Protein AF-0000000087564331 (afdb_homodimer)

Radius of gyration: 24.36 Å; Cα contacts (8 Å, |Δi|>4): 332; chains: 2; bounding box: 48×105×69 Å

pLDDT: mean 78.76, std 21.68, range [24.2, 97.81]

Structure (mmCIF, N/CA/C/O backbone):
data_AF-0000000087564331-model_v1
#
loop_
_entity.id
_entity.type
_entity.pdbx_description
1 polymer 'Presequence translocated-associated motor subunit PAM16'
#
loop_
_atom_site.group_PDB
_atom_site.id
_atom_site.type_symbol
_atom_site.label_atom_id
_atom_site.label_alt_id
_atom_site.label_comp_id
_atom_site.label_asym_id
_atom_site.label_entity_id
_atom_site.label_seq_id
_atom_site.pdbx_PDB_ins_code
_atom_site.Cartn_x
_atom_site.Cartn_y
_atom_site.Cartn_z
_atom_site.occupancy
_atom_site.B_iso_or_equiv
_atom_site.auth_seq_id
_atom_site.auth_comp_id
_atom_site.auth_asym_id
_atom_site.auth_atom_id
_atom_site.pdbx_PDB_model_num
ATOM 1 N N . MET A 1 1 ? 35.625 16.094 30.953 1 24.62 1 MET A N 1
ATOM 2 C CA . MET A 1 1 ? 34.812 17.203 30.469 1 24.62 1 MET A CA 1
ATOM 3 C C . MET A 1 1 ? 33.438 16.75 30.062 1 24.62 1 MET A C 1
ATOM 5 O O . MET A 1 1 ? 33.281 15.867 29.203 1 24.62 1 MET A O 1
ATOM 9 N N . ALA A 1 2 ? 32.406 16.828 31.062 1 31.92 2 ALA A N 1
ATOM 10 C CA . ALA A 1 2 ? 31.094 16.25 31.219 1 31.92 2 ALA A CA 1
ATOM 11 C C . ALA A 1 2 ? 30.172 16.688 30.078 1 31.92 2 ALA A C 1
ATOM 13 O O . ALA A 1 2 ? 30 17.891 29.844 1 31.92 2 ALA A O 1
ATOM 14 N N . LEU A 1 3 ? 30.281 15.906 28.938 1 30.25 3 LEU A N 1
ATOM 15 C CA . LEU A 1 3 ? 29.391 16.203 27.828 1 30.25 3 LEU A CA 1
ATOM 16 C C . LEU A 1 3 ? 27.984 16.531 28.328 1 30.25 3 LEU A C 1
ATOM 18 O O . LEU A 1 3 ? 27.422 15.766 29.125 1 30.25 3 LEU A O 1
ATOM 22 N N . GLY A 1 4 ? 27.625 17.844 28.594 1 28.52 4 GLY A N 1
ATOM 23 C CA . GLY A 1 4 ? 26.469 18.453 29.234 1 28.52 4 GLY A CA 1
ATOM 24 C C . GLY A 1 4 ? 25.156 17.938 28.672 1 28.52 4 GLY A C 1
ATOM 25 O O . GLY A 1 4 ? 25.141 17.219 27.672 1 28.52 4 GLY A O 1
ATOM 26 N N . PRO A 1 5 ? 23.938 18.078 29.422 1 37.44 5 PRO A N 1
ATOM 27 C CA . PRO A 1 5 ? 22.531 17.656 29.281 1 3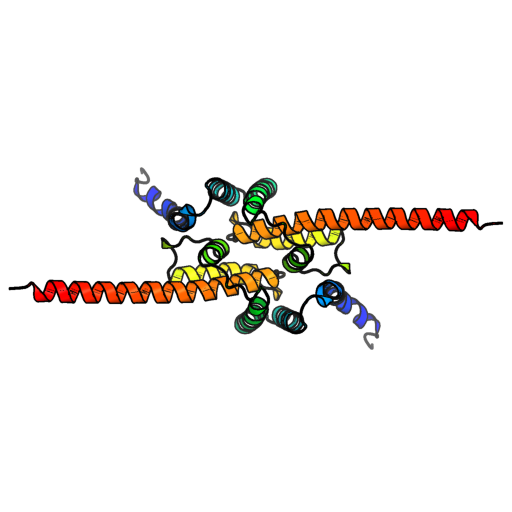7.44 5 PRO A CA 1
ATOM 28 C C . PRO A 1 5 ? 21.953 17.984 27.906 1 37.44 5 PRO A C 1
ATOM 30 O O . PRO A 1 5 ? 20.797 17.672 27.625 1 37.44 5 PRO A O 1
ATOM 33 N N . LEU A 1 6 ? 22.484 18.922 27.125 1 29.31 6 LEU A N 1
ATOM 34 C CA . LEU A 1 6 ? 21.938 19.406 25.875 1 29.31 6 LEU A CA 1
ATOM 35 C C . LEU A 1 6 ? 21.906 18.312 24.828 1 29.31 6 LEU A C 1
ATOM 37 O O . LEU A 1 6 ? 21.391 18.516 23.719 1 29.31 6 LEU A O 1
ATOM 41 N N . GLY A 1 7 ? 22.844 17.375 24.875 1 29.47 7 GLY A N 1
ATOM 42 C CA . GLY A 1 7 ? 22.828 16.359 23.828 1 29.47 7 GLY A CA 1
ATOM 43 C C . GLY A 1 7 ? 21.531 15.586 23.766 1 29.47 7 GLY A C 1
ATOM 44 O O . GLY A 1 7 ? 21.359 14.711 22.906 1 29.47 7 GLY A O 1
ATOM 45 N N . ARG A 1 8 ? 20.844 15.375 24.922 1 30.91 8 ARG A N 1
ATOM 46 C CA . ARG A 1 8 ? 19.703 14.469 25 1 30.91 8 ARG A CA 1
ATOM 47 C C . ARG A 1 8 ? 18.531 14.977 24.156 1 30.91 8 ARG A C 1
ATOM 49 O O . ARG A 1 8 ? 17.516 14.297 24.031 1 30.91 8 ARG A O 1
ATOM 56 N N . ILE A 1 9 ? 18.406 16.297 23.953 1 27.25 9 ILE A N 1
ATOM 57 C CA . ILE A 1 9 ? 17.125 16.797 23.5 1 27.25 9 ILE A CA 1
ATOM 58 C C . ILE A 1 9 ? 16.875 16.375 22.062 1 27.25 9 ILE A C 1
ATOM 60 O O . ILE A 1 9 ? 15.734 16.25 21.625 1 27.25 9 ILE A O 1
ATOM 64 N N . LEU A 1 10 ? 17.891 16.422 21.188 1 28.62 10 LEU A N 1
ATOM 65 C CA . LEU A 1 10 ? 17.5 16.438 19.781 1 28.62 10 LEU A CA 1
ATOM 66 C C . LEU A 1 10 ? 16.922 15.086 19.375 1 28.62 10 LEU A C 1
ATOM 68 O O . LEU A 1 10 ? 16.312 14.961 18.297 1 28.62 10 LEU A O 1
ATOM 72 N N . ALA A 1 11 ? 17.297 13.977 20.016 1 30.83 11 ALA A N 1
ATOM 73 C CA . ALA A 1 11 ? 16.891 12.68 19.484 1 30.83 11 ALA A CA 1
ATOM 74 C C . ALA A 1 11 ? 15.391 12.477 19.641 1 30.83 11 ALA A C 1
ATOM 76 O O . ALA A 1 11 ? 14.859 11.43 19.25 1 30.83 11 ALA A O 1
ATOM 77 N N . GLN A 1 12 ? 14.641 13.203 20.484 1 30.75 12 GLN A N 1
ATOM 78 C CA . GLN A 1 12 ? 13.234 13 20.844 1 30.75 12 GLN A CA 1
ATOM 79 C C . GLN A 1 12 ? 12.312 13.375 19.688 1 30.75 12 GLN A C 1
ATOM 81 O O . GLN A 1 12 ? 11.102 13.172 19.766 1 30.75 12 GLN A O 1
ATOM 86 N N . GLY A 1 13 ? 12.68 14.227 18.75 1 30.17 13 GLY A N 1
ATOM 87 C CA . GLY A 1 13 ? 11.781 14.875 17.812 1 30.17 13 GLY A CA 1
ATOM 88 C C . GLY A 1 13 ? 11.141 13.898 16.828 1 30.17 13 GLY A C 1
ATOM 89 O O . GLY A 1 13 ? 10.086 14.188 16.266 1 30.17 13 GLY A O 1
ATOM 90 N N . VAL A 1 14 ? 11.766 12.914 16.391 1 35.53 14 VAL A N 1
ATOM 91 C CA . VAL A 1 14 ? 11.18 12.078 15.352 1 35.53 14 VAL A CA 1
ATOM 92 C C . VAL A 1 14 ? 9.922 11.398 15.883 1 35.53 14 VAL A C 1
ATOM 94 O O . VAL A 1 14 ? 8.961 11.188 15.141 1 35.53 14 VAL A O 1
ATOM 97 N N . VAL A 1 15 ? 9.727 11.109 17.094 1 35.38 15 VAL A N 1
ATOM 98 C CA . VAL A 1 15 ? 8.734 10.242 17.703 1 35.38 15 VAL A CA 1
ATOM 99 C C . VAL A 1 15 ? 7.406 10.992 17.844 1 35.38 15 VAL A C 1
ATOM 101 O O . VAL A 1 15 ? 6.332 10.391 17.75 1 35.38 15 VAL A O 1
ATOM 104 N N . ALA A 1 16 ? 7.41 12.258 18.078 1 32.41 16 ALA A N 1
ATOM 105 C CA . ALA A 1 16 ? 6.172 12.898 18.516 1 32.41 16 ALA A CA 1
ATOM 106 C C . ALA A 1 16 ? 5.148 12.938 17.391 1 32.41 16 ALA A C 1
ATOM 108 O O . ALA A 1 16 ? 3.939 12.914 17.625 1 32.41 16 ALA A O 1
ATOM 109 N N . GLY A 1 17 ? 5.527 13.227 16.25 1 37.03 17 GLY A N 1
ATOM 110 C CA . GLY A 1 17 ? 4.555 13.578 15.219 1 37.03 17 GLY A CA 1
ATOM 111 C C . GLY A 1 17 ? 3.586 12.461 14.906 1 37.03 17 GLY A C 1
ATOM 112 O O . GLY A 1 17 ? 2.721 12.602 14.039 1 37.03 17 GLY A O 1
ATOM 113 N N . ILE A 1 18 ? 3.855 11.234 15.258 1 38.47 18 ILE A N 1
ATOM 114 C CA . ILE A 1 18 ? 3.01 10.07 15.016 1 38.47 18 ILE A CA 1
ATOM 115 C C . ILE A 1 18 ? 1.749 10.164 15.875 1 38.47 18 ILE A C 1
ATOM 117 O O . ILE A 1 18 ? 0.801 9.398 15.68 1 38.47 18 ILE A O 1
ATOM 121 N N . ALA A 1 19 ? 1.592 11.117 16.688 1 36.5 19 ALA A N 1
ATOM 122 C CA . ALA A 1 19 ? 0.676 10.961 17.812 1 36.5 19 ALA A CA 1
ATOM 123 C C . ALA A 1 19 ? -0.776 11.094 17.375 1 36.5 19 ALA A C 1
ATOM 125 O O . ALA A 1 19 ? -1.636 10.312 17.781 1 36.5 19 ALA A O 1
ATOM 126 N N . ILE A 1 20 ? -1.098 12.172 16.656 1 36.81 20 ILE A N 1
ATOM 127 C CA . ILE A 1 20 ? -2.545 12.336 16.594 1 36.81 20 ILE A CA 1
ATOM 128 C C . ILE A 1 20 ? -3.146 11.328 15.625 1 36.81 20 ILE A C 1
ATOM 130 O O . ILE A 1 20 ? -4.246 10.82 15.852 1 36.81 20 ILE A O 1
ATOM 134 N N . LEU A 1 21 ? -2.711 11.219 14.336 1 46.16 21 LEU A N 1
ATOM 135 C CA . LEU A 1 21 ? -3.264 10.07 13.633 1 46.16 21 LEU A CA 1
ATOM 136 C C . LEU A 1 21 ? -3.24 8.82 14.516 1 46.16 21 LEU A C 1
ATOM 138 O O . LEU A 1 21 ? -4.133 7.977 14.422 1 46.16 21 LEU A O 1
ATOM 142 N N . ALA A 1 22 ? -2.254 8.688 15.562 1 49.19 22 ALA A N 1
ATOM 143 C CA . ALA A 1 22 ? -2.123 7.66 16.594 1 49.19 22 ALA A CA 1
ATOM 144 C C . ALA A 1 22 ? -3.404 7.543 17.406 1 49.19 22 ALA A C 1
ATOM 146 O O . ALA A 1 22 ? -3.668 6.5 18.016 1 49.19 22 ALA A O 1
ATOM 147 N N . ARG A 1 23 ? -4.105 8.539 17.438 1 55.38 23 ARG A N 1
ATOM 148 C CA . ARG A 1 23 ? -5.238 8.32 18.328 1 55.38 23 ARG A CA 1
ATOM 149 C C . ARG A 1 23 ? -6.273 7.406 17.688 1 55.38 23 ARG A C 1
ATOM 151 O O . ARG A 1 23 ? -6.98 6.668 18.391 1 55.38 23 ARG A O 1
ATOM 158 N N . ALA A 1 24 ? -6.234 7.5 16.344 1 60.22 24 ALA A N 1
ATOM 159 C CA . ALA A 1 24 ? -7.199 6.574 15.75 1 60.22 24 ALA A CA 1
ATOM 160 C C . ALA A 1 24 ? -6.59 5.188 15.562 1 60.22 24 ALA A C 1
ATOM 162 O O . ALA A 1 24 ? -7.312 4.207 15.375 1 60.22 24 ALA A O 1
ATOM 163 N N . LEU A 1 25 ? -5.219 5.258 15.68 1 71.56 25 LEU A N 1
ATOM 164 C CA . LEU A 1 25 ? -4.555 3.969 15.508 1 71.56 25 LEU A CA 1
ATOM 165 C C . LEU A 1 25 ? -4.59 3.166 16.797 1 71.56 25 LEU A C 1
ATOM 167 O O . LEU A 1 25 ? -4.242 3.682 17.875 1 71.56 25 LEU A O 1
ATOM 171 N N . PRO A 1 26 ? -4.984 1.962 16.656 1 72.69 26 PRO A N 1
ATOM 172 C CA . PRO A 1 26 ? -4.949 1.1 17.844 1 72.69 26 PRO A CA 1
ATOM 173 C C . PRO A 1 26 ? -3.555 1.005 18.453 1 72.69 26 PRO A C 1
ATOM 175 O O . PRO A 1 26 ? -2.551 1.137 17.75 1 72.69 26 PRO A O 1
ATOM 178 N N . ALA A 1 27 ? -3.564 0.926 19.797 1 81.38 27 ALA A N 1
ATOM 179 C CA . ALA A 1 27 ? -2.326 0.812 20.562 1 81.38 27 ALA A CA 1
ATOM 180 C C . ALA A 1 27 ? -1.448 -0.313 20.031 1 81.38 27 ALA A C 1
ATOM 182 O O . ALA A 1 27 ? -0.226 -0.171 19.953 1 81.38 27 ALA A O 1
ATOM 183 N N . ALA A 1 28 ? -2.088 -1.287 19.609 1 81.69 28 ALA A N 1
ATOM 184 C CA . ALA A 1 28 ? -1.345 -2.439 19.109 1 81.69 28 ALA A CA 1
ATOM 185 C C . ALA A 1 28 ? -0.589 -2.094 17.828 1 81.69 28 ALA A C 1
ATOM 187 O O . ALA A 1 28 ? 0.528 -2.568 17.609 1 81.69 28 ALA A O 1
ATOM 188 N N . TYR A 1 29 ? -1.091 -1.323 17.031 1 86.5 29 TYR A N 1
ATOM 189 C CA . TYR A 1 29 ? -0.422 -0.876 15.812 1 86.5 29 TYR A CA 1
ATOM 190 C C . TYR A 1 29 ? 0.791 -0.014 16.141 1 86.5 29 TYR A C 1
ATOM 192 O O . TYR A 1 29 ? 1.857 -0.179 15.539 1 86.5 29 TYR A O 1
ATOM 200 N N . ALA A 1 30 ? 0.566 0.834 17.156 1 85.06 30 ALA A N 1
ATOM 201 C CA . ALA A 1 30 ? 1.663 1.697 17.594 1 85.06 30 ALA A CA 1
ATOM 202 C C . ALA A 1 30 ? 2.811 0.875 18.172 1 85.06 30 ALA A C 1
ATOM 204 O O . ALA A 1 30 ? 3.98 1.155 17.891 1 85.06 30 ALA A O 1
ATOM 205 N N . ALA A 1 31 ? 2.467 -0.076 18.906 1 87.62 31 ALA A N 1
ATOM 206 C CA . ALA A 1 31 ? 3.48 -0.952 19.484 1 87.62 31 ALA A CA 1
ATOM 207 C C . ALA A 1 31 ? 4.23 -1.715 18.391 1 87.62 31 ALA A C 1
ATOM 209 O O . ALA A 1 31 ? 5.457 -1.845 18.453 1 87.62 31 ALA A O 1
ATOM 210 N N . ALA A 1 32 ? 3.496 -2.17 17.406 1 89.25 32 ALA A N 1
ATOM 211 C CA . ALA A 1 32 ? 4.109 -2.891 16.281 1 89.25 32 ALA A CA 1
ATOM 212 C C . ALA A 1 32 ? 5.039 -1.983 15.484 1 89.25 32 ALA A C 1
ATOM 214 O O . ALA A 1 32 ? 6.125 -2.4 15.078 1 89.25 32 ALA A O 1
ATOM 215 N N . LEU A 1 33 ? 4.621 -0.857 15.297 1 89.44 33 LEU A N 1
ATOM 216 C CA . LEU A 1 33 ? 5.434 0.122 14.586 1 89.44 33 LEU A CA 1
ATOM 217 C C . LEU A 1 33 ? 6.742 0.385 15.32 1 89.44 33 LEU A C 1
ATOM 219 O O . LEU A 1 33 ? 7.805 0.47 14.695 1 89.44 33 LEU A O 1
ATOM 223 N N . GLN A 1 34 ? 6.664 0.549 16.641 1 88.56 34 GLN A N 1
ATOM 224 C CA . GLN A 1 34 ? 7.859 0.791 17.438 1 88.56 34 GLN A CA 1
ATOM 225 C C . GLN A 1 34 ? 8.828 -0.383 17.344 1 88.56 34 GLN A C 1
ATOM 227 O O . GLN A 1 34 ? 10.047 -0.187 17.266 1 88.56 34 GLN A O 1
ATOM 232 N N . ASN A 1 35 ? 8.305 -1.534 17.312 1 88.88 35 ASN A N 1
ATOM 233 C CA . ASN A 1 35 ? 9.133 -2.721 17.141 1 88.88 35 ASN A CA 1
ATOM 234 C C . ASN A 1 35 ? 9.766 -2.766 15.758 1 88.88 35 ASN A C 1
ATOM 236 O O . ASN A 1 35 ? 10.922 -3.17 15.609 1 88.88 35 ASN A O 1
ATOM 240 N N . ALA A 1 36 ? 8.992 -2.375 14.734 1 89.56 36 ALA A N 1
ATOM 241 C CA . ALA A 1 36 ? 9.492 -2.35 13.367 1 89.56 36 ALA A CA 1
ATOM 242 C C . ALA A 1 36 ? 10.656 -1.373 13.227 1 89.56 36 ALA A C 1
ATOM 244 O O . ALA A 1 36 ? 11.586 -1.609 12.445 1 89.56 36 ALA A O 1
ATOM 245 N N . LYS A 1 37 ? 10.617 -0.372 13.969 1 87.12 37 LYS A N 1
ATOM 246 C CA . LYS A 1 37 ? 11.656 0.651 13.906 1 87.12 37 LYS A CA 1
ATOM 247 C C . LYS A 1 37 ? 12.969 0.137 14.492 1 87.12 37 LYS A C 1
ATOM 249 O O . LYS A 1 37 ? 14.055 0.573 14.094 1 87.12 37 LYS A O 1
ATOM 254 N N . LYS A 1 38 ? 12.797 -0.75 15.461 1 82.62 38 LY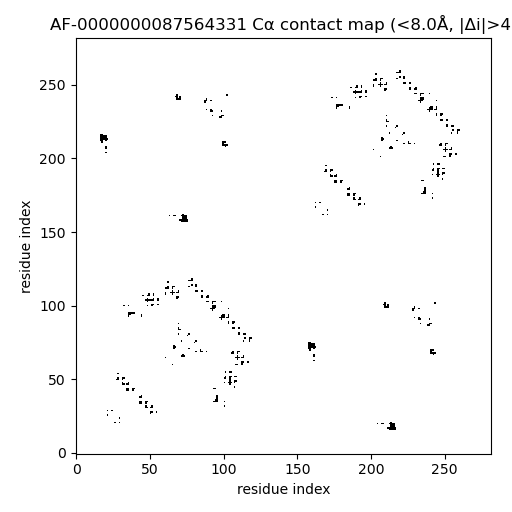S A N 1
ATOM 255 C CA . LYS A 1 38 ? 13.977 -1.262 16.141 1 82.62 38 LYS A CA 1
ATOM 256 C C . LYS A 1 38 ? 14.508 -2.525 15.477 1 82.62 38 LYS A C 1
ATOM 258 O O . LYS A 1 38 ? 15.602 -2.996 15.797 1 82.62 38 LYS A O 1
ATOM 263 N N . SER A 1 39 ? 13.758 -2.998 14.57 1 68 39 SER A N 1
ATOM 264 C CA . SER A 1 39 ? 14.016 -4.34 14.055 1 68 39 SER A CA 1
ATOM 265 C C . SER A 1 39 ? 14.883 -4.297 12.805 1 68 39 SER A C 1
ATOM 267 O O . SER A 1 39 ? 14.375 -4.219 11.688 1 68 39 SER A O 1
ATOM 269 N N . GLY A 1 40 ? 16.062 -4.113 13.125 1 72.94 40 GLY A N 1
ATOM 270 C CA . GLY A 1 40 ? 16.984 -4.301 12 1 72.94 40 GLY A CA 1
ATOM 271 C C . GLY A 1 40 ? 17.047 -5.734 11.516 1 72.94 40 GLY A C 1
ATOM 272 O O . GLY A 1 40 ? 17.375 -5.988 10.359 1 72.94 40 GLY A O 1
ATOM 273 N N . ALA A 1 41 ? 16.516 -6.578 12.344 1 78.69 41 ALA A N 1
ATOM 274 C CA . ALA A 1 41 ? 16.547 -7.988 11.969 1 78.69 41 ALA A CA 1
ATOM 275 C C . ALA A 1 41 ? 15.289 -8.383 11.211 1 78.69 41 ALA A C 1
ATOM 277 O O . ALA A 1 41 ? 14.188 -7.922 11.539 1 78.69 41 ALA A O 1
ATOM 278 N N . ASP A 1 42 ? 15.406 -9.242 10.273 1 85.31 42 ASP A N 1
ATOM 279 C CA . ASP A 1 42 ? 14.328 -9.641 9.375 1 85.31 42 ASP A CA 1
ATOM 280 C C . ASP A 1 42 ? 13.18 -10.281 10.148 1 85.31 42 ASP A C 1
ATOM 282 O O . ASP A 1 42 ? 12.008 -9.977 9.906 1 85.31 42 ASP A O 1
ATOM 286 N N . LYS A 1 43 ? 13.516 -11.117 11.148 1 89.56 43 LYS A N 1
ATOM 287 C CA . LYS A 1 43 ? 12.469 -11.805 11.898 1 89.56 43 LYS A CA 1
ATOM 288 C C . LYS A 1 43 ? 11.648 -10.82 12.727 1 89.56 43 LYS A C 1
ATOM 290 O O . LYS A 1 43 ? 10.43 -10.953 12.828 1 89.56 43 LYS A O 1
ATOM 295 N N . ALA A 1 44 ? 12.32 -9.883 13.266 1 90.38 44 ALA A N 1
ATOM 296 C CA . ALA A 1 44 ? 11.633 -8.875 14.062 1 90.38 44 ALA A CA 1
ATOM 297 C C . ALA A 1 44 ? 10.758 -7.984 13.188 1 90.38 44 ALA A C 1
ATOM 299 O O . ALA A 1 44 ? 9.633 -7.648 13.562 1 90.38 44 ALA A O 1
ATOM 300 N N . ALA A 1 45 ? 11.25 -7.637 12.086 1 92.12 45 ALA A N 1
ATOM 301 C CA . ALA A 1 45 ? 10.492 -6.82 11.133 1 92.12 45 ALA A CA 1
ATOM 302 C C . ALA A 1 45 ? 9.242 -7.559 10.656 1 92.12 45 ALA A C 1
ATOM 304 O O . ALA A 1 45 ? 8.172 -6.961 10.531 1 92.12 45 ALA A O 1
ATOM 305 N N . GLU A 1 46 ? 9.398 -8.828 10.422 1 94.12 46 GLU A N 1
ATOM 306 C CA . GLU A 1 46 ? 8.273 -9.633 9.969 1 94.12 46 GLU A CA 1
ATOM 307 C C . GLU A 1 46 ? 7.195 -9.742 11.047 1 94.12 46 GLU A C 1
ATOM 309 O O . GLU A 1 46 ? 6 -9.703 10.742 1 94.12 46 GLU A O 1
ATOM 314 N N . GLU A 1 47 ? 7.676 -9.945 12.242 1 93.31 47 GLU A N 1
ATOM 315 C CA . GLU A 1 47 ? 6.723 -10.023 13.3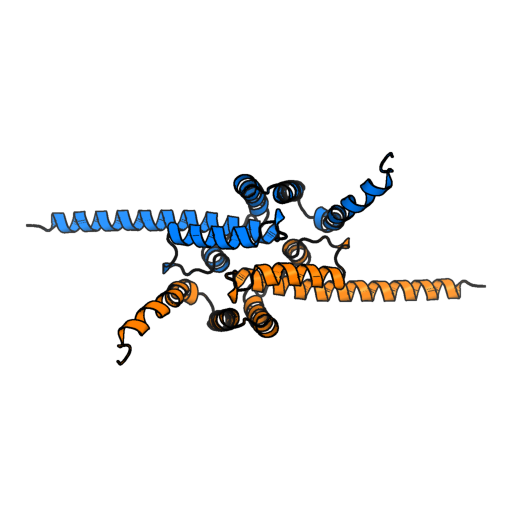44 1 93.31 47 GLU A CA 1
ATOM 316 C C . GLU A 1 47 ? 5.945 -8.719 13.5 1 93.31 47 GLU A C 1
ATOM 318 O O . GLU A 1 47 ? 4.734 -8.742 13.727 1 93.31 47 GLU A O 1
ATOM 323 N N . ALA A 1 48 ? 6.621 -7.68 13.398 1 92.75 48 ALA A N 1
ATOM 324 C CA . ALA A 1 48 ? 5.961 -6.379 13.461 1 92.75 48 ALA A CA 1
ATOM 325 C C . ALA A 1 48 ? 4.98 -6.211 12.305 1 92.75 48 ALA A C 1
ATOM 327 O O . ALA A 1 48 ? 3.852 -5.75 12.5 1 92.75 48 ALA A O 1
ATOM 328 N N . ALA A 1 49 ? 5.395 -6.59 11.133 1 93.31 49 ALA A N 1
ATOM 329 C CA . ALA A 1 49 ? 4.555 -6.469 9.945 1 93.31 49 ALA A CA 1
ATOM 330 C C . ALA A 1 49 ? 3.309 -7.344 10.07 1 93.31 49 ALA A C 1
ATOM 332 O O . ALA A 1 49 ? 2.236 -6.977 9.578 1 93.31 49 ALA A O 1
ATOM 333 N N . ARG A 1 50 ? 3.486 -8.516 10.648 1 93.19 50 ARG A N 1
ATOM 334 C CA . ARG A 1 50 ? 2.352 -9.398 10.891 1 93.19 50 ARG A CA 1
ATOM 335 C C . ARG A 1 50 ? 1.301 -8.711 11.758 1 93.19 50 ARG A C 1
ATOM 337 O O . ARG A 1 50 ? 0.11 -8.742 11.438 1 93.19 50 ARG A O 1
ATOM 344 N N . LYS A 1 51 ? 1.746 -8.172 12.789 1 91 51 LYS A N 1
ATOM 345 C CA . LYS A 1 51 ? 0.845 -7.449 13.688 1 91 51 LYS A CA 1
ATOM 346 C C . LYS A 1 51 ? 0.198 -6.266 12.977 1 91 51 LYS A C 1
ATOM 348 O O . LYS A 1 51 ? -0.999 -6.016 13.133 1 91 51 LYS A O 1
ATOM 353 N N . GLY A 1 52 ? 1.011 -5.504 12.211 1 90.12 52 GLY A N 1
ATOM 354 C CA . GLY A 1 52 ? 0.467 -4.422 11.414 1 90.12 52 GLY A CA 1
ATOM 355 C C . GLY A 1 52 ? -0.58 -4.883 10.414 1 90.12 52 GLY A C 1
ATOM 356 O O . GLY A 1 52 ? -1.604 -4.219 10.234 1 90.12 52 GLY A O 1
ATOM 357 N N . ALA A 1 53 ? -0.308 -5.969 9.773 1 90.38 53 ALA A N 1
ATOM 358 C CA . ALA A 1 53 ? -1.213 -6.527 8.773 1 90.38 53 ALA A CA 1
ATOM 359 C C . ALA A 1 53 ? -2.561 -6.891 9.391 1 90.38 53 ALA A C 1
ATOM 361 O O . ALA A 1 53 ? -3.602 -6.777 8.742 1 90.38 53 ALA A O 1
ATOM 362 N N . SER A 1 54 ? -2.557 -7.277 10.586 1 86.88 54 SER A N 1
ATOM 363 C CA . SER A 1 54 ? -3.799 -7.633 11.266 1 86.88 54 SER A CA 1
ATOM 364 C C . SER A 1 54 ? -4.711 -6.422 11.422 1 86.88 54 SER A C 1
ATOM 366 O O . SER A 1 54 ? -5.926 -6.566 11.555 1 86.88 54 SER A O 1
ATOM 368 N N . PHE A 1 55 ? -4.152 -5.23 11.289 1 79.75 55 PHE A N 1
ATOM 369 C CA . PHE A 1 55 ? -4.91 -3.996 11.461 1 79.75 55 PHE A CA 1
ATOM 370 C C . PHE A 1 55 ? -5.414 -3.48 10.117 1 79.75 55 PHE A C 1
ATOM 372 O O . PHE A 1 55 ? -6.328 -2.654 10.07 1 79.75 55 PHE A O 1
ATOM 379 N N . LEU A 1 56 ? -4.668 -3.648 8.984 1 74.69 56 LEU A N 1
ATOM 380 C CA . LEU A 1 56 ? -5.051 -3.17 7.66 1 74.69 56 LEU A CA 1
ATOM 381 C C . LEU A 1 56 ? -6.449 -3.652 7.289 1 74.69 56 LEU A C 1
ATOM 383 O O . LEU A 1 56 ? -7.113 -3.055 6.441 1 74.69 56 LEU A O 1
ATOM 387 N N . GLY A 1 57 ? -7.273 -4.152 8.188 1 59.59 57 GLY A N 1
ATOM 388 C CA . GLY A 1 57 ? -8.672 -4.523 8.008 1 59.59 57 GLY A CA 1
ATOM 389 C C . GLY A 1 57 ? -8.891 -6.023 8.008 1 59.59 57 GLY A C 1
ATOM 390 O O . GLY A 1 57 ? -7.988 -6.789 7.656 1 59.59 57 GLY A O 1
ATOM 391 N N . LYS A 1 58 ? -9.977 -6.211 8.578 1 53.75 58 LYS A N 1
ATOM 392 C CA . LYS A 1 58 ? -10.508 -7.562 8.719 1 53.75 58 LYS A CA 1
ATOM 393 C C . LYS A 1 58 ? -10.773 -8.195 7.352 1 53.75 58 LYS A C 1
ATOM 395 O O . LYS A 1 58 ? -10.711 -9.414 7.203 1 53.75 58 LYS A O 1
ATOM 400 N N . ALA A 1 59 ? -11.109 -7.199 6.41 1 59.62 59 ALA A N 1
ATOM 401 C CA . ALA A 1 59 ? -11.492 -7.828 5.148 1 59.62 59 ALA A CA 1
ATOM 402 C C . ALA A 1 59 ? -10.273 -8.438 4.449 1 59.62 59 ALA A C 1
ATOM 404 O O . ALA A 1 59 ? -9.211 -7.82 4.402 1 59.62 59 ALA A O 1
ATOM 405 N N . ARG A 1 60 ? -10.312 -9.57 4.395 1 69.62 60 ARG A N 1
ATOM 406 C CA . ARG A 1 60 ? -9.281 -10.391 3.781 1 69.62 60 ARG A CA 1
ATOM 407 C C . ARG A 1 60 ? -8.875 -9.844 2.416 1 69.62 60 ARG A C 1
ATOM 409 O O . ARG A 1 60 ? -9.742 -9.5 1.605 1 69.62 60 ARG A O 1
ATOM 416 N N . MET A 1 61 ? -7.621 -9.352 2.287 1 84.44 61 MET A N 1
ATOM 417 C CA . MET A 1 61 ? -7.07 -9.039 0.972 1 84.44 61 MET A CA 1
ATOM 418 C C . MET A 1 61 ? -7.461 -10.102 -0.051 1 84.44 61 MET A C 1
ATOM 420 O O . MET A 1 61 ? -7.414 -11.297 0.241 1 84.44 61 MET A O 1
ATOM 424 N N . SER A 1 62 ? -8.039 -9.555 -1.096 1 87.75 62 SER A N 1
ATOM 425 C CA . SER A 1 62 ? -8.383 -10.516 -2.143 1 87.75 62 SER A CA 1
ATOM 426 C C . SER A 1 62 ? -7.133 -11.055 -2.832 1 87.75 62 SER A C 1
ATOM 428 O O . SER A 1 62 ? -6.066 -10.438 -2.768 1 87.75 62 SER A O 1
ATOM 430 N N . LYS A 1 63 ? -7.328 -12.188 -3.477 1 90.5 63 LYS A N 1
ATOM 431 C CA . LYS A 1 63 ? -6.246 -12.758 -4.277 1 90.5 63 LYS A CA 1
ATOM 432 C C . LYS A 1 63 ? -5.773 -11.773 -5.34 1 90.5 63 LYS A C 1
ATOM 434 O O . LYS A 1 63 ? -4.57 -11.578 -5.523 1 90.5 63 LYS A O 1
ATOM 439 N N . ASP A 1 64 ? -6.691 -11.133 -5.941 1 88.81 64 ASP A N 1
ATOM 440 C CA . ASP A 1 64 ? -6.355 -10.195 -7.004 1 88.81 64 ASP A CA 1
ATOM 441 C C . ASP A 1 64 ? -5.551 -9.016 -6.457 1 88.81 64 ASP A C 1
ATOM 443 O O . ASP A 1 64 ? -4.582 -8.578 -7.078 1 88.81 64 ASP A O 1
ATOM 447 N N . GLU A 1 65 ? -5.895 -8.5 -5.359 1 88.31 65 GLU A N 1
ATOM 448 C CA . GLU A 1 65 ? -5.16 -7.406 -4.734 1 88.31 65 GLU A CA 1
ATOM 449 C C . GLU A 1 65 ? -3.752 -7.84 -4.336 1 88.31 65 GLU A C 1
ATOM 451 O O . GLU A 1 65 ? -2.789 -7.094 -4.527 1 88.31 65 GLU A O 1
ATOM 456 N N . ALA A 1 66 ? -3.689 -9.047 -3.807 1 94.06 66 ALA A N 1
ATOM 457 C CA . ALA A 1 66 ? -2.385 -9.555 -3.391 1 94.06 66 ALA A CA 1
ATOM 458 C C . ALA A 1 66 ? -1.44 -9.68 -4.582 1 94.06 66 ALA A C 1
ATOM 460 O O . ALA A 1 66 ? -0.257 -9.344 -4.48 1 94.06 66 ALA A O 1
ATOM 461 N N . LEU A 1 67 ? -1.996 -10.133 -5.668 1 93.69 67 LEU A N 1
ATOM 462 C CA . LEU A 1 67 ? -1.207 -10.258 -6.891 1 93.69 67 LEU A CA 1
ATOM 463 C C . LEU A 1 67 ? -0.716 -8.891 -7.359 1 93.69 67 LEU A C 1
ATOM 465 O O . LEU A 1 67 ? 0.429 -8.75 -7.797 1 93.69 67 LEU A O 1
ATOM 469 N N . LEU A 1 68 ? -1.529 -7.879 -7.223 1 91.25 68 LEU A N 1
ATOM 470 C CA . LEU A 1 68 ? -1.145 -6.527 -7.605 1 91.25 68 LEU A CA 1
ATOM 471 C C . LEU A 1 68 ? -0.059 -5.984 -6.684 1 91.25 68 LEU A C 1
ATOM 473 O O . LEU A 1 68 ? 0.905 -5.371 -7.145 1 91.25 68 LEU A O 1
ATOM 477 N N . VAL A 1 69 ? -0.215 -6.203 -5.426 1 94.44 69 VAL A N 1
ATOM 478 C CA . VAL A 1 69 ? 0.756 -5.715 -4.453 1 94.44 69 VAL A CA 1
ATOM 479 C C . VAL A 1 69 ? 2.135 -6.293 -4.762 1 94.44 69 VAL A C 1
ATOM 481 O O . VAL A 1 69 ? 3.139 -5.574 -4.727 1 94.44 69 VAL A O 1
ATOM 484 N N . LEU A 1 70 ? 2.182 -7.555 -5.098 1 96.38 70 LEU A N 1
ATOM 485 C CA . LEU A 1 70 ? 3.465 -8.203 -5.344 1 96.38 70 LEU A CA 1
ATOM 486 C C . LEU A 1 70 ? 3.82 -8.164 -6.824 1 96.38 70 LEU A C 1
ATOM 488 O O . LEU A 1 70 ? 4.777 -8.812 -7.254 1 96.38 70 LEU A O 1
ATOM 492 N N . ASN A 1 71 ? 3.096 -7.488 -7.547 1 91.12 71 ASN A N 1
ATOM 493 C CA . ASN A 1 71 ? 3.355 -7.246 -8.961 1 91.12 71 ASN A CA 1
ATOM 494 C C . ASN A 1 71 ? 3.572 -8.547 -9.727 1 91.12 71 ASN A C 1
ATOM 496 O O . ASN A 1 71 ? 4.594 -8.719 -10.391 1 91.12 71 ASN A O 1
ATOM 500 N N . MET A 1 72 ? 2.533 -9.406 -9.664 1 91.5 72 MET A N 1
ATOM 501 C CA . MET A 1 72 ? 2.656 -10.664 -10.398 1 91.5 72 MET A CA 1
ATOM 502 C C . MET A 1 72 ? 1.3 -11.117 -10.93 1 91.5 72 MET A C 1
ATOM 504 O O . MET A 1 72 ? 0.259 -10.734 -10.391 1 91.5 72 MET A O 1
ATOM 508 N N . SER A 1 73 ? 1.376 -11.898 -11.984 1 89.06 73 SER A N 1
ATOM 509 C CA . SER A 1 73 ? 0.167 -12.531 -12.508 1 89.06 73 SER A CA 1
ATOM 510 C C . SER A 1 73 ? -0.111 -13.852 -11.797 1 89.06 73 SER A C 1
ATOM 512 O O . SER A 1 73 ? 0.756 -14.383 -11.094 1 89.06 73 SER A O 1
ATOM 514 N N . GLU A 1 74 ? -1.294 -14.281 -11.992 1 90.44 74 GLU A N 1
ATOM 515 C CA . GLU A 1 74 ? -1.662 -15.555 -11.391 1 90.44 74 GLU A CA 1
ATOM 516 C C . GLU A 1 74 ? -0.787 -16.688 -11.914 1 90.44 74 GLU A C 1
ATOM 518 O O . GLU A 1 74 ? -0.402 -17.594 -11.164 1 90.44 74 GLU A O 1
ATOM 523 N N . GLN A 1 75 ? -0.448 -16.641 -13.156 1 89.75 75 GLN A N 1
ATOM 524 C CA . GLN A 1 75 ? 0.328 -17.688 -13.805 1 89.75 75 GLN A CA 1
ATOM 525 C C . GLN A 1 75 ? 1.765 -17.719 -13.297 1 89.75 75 GLN A C 1
ATOM 527 O O . GLN A 1 75 ? 2.396 -18.766 -13.25 1 89.75 75 GLN A O 1
ATOM 532 N N . GLU A 1 76 ? 2.223 -16.562 -12.875 1 92 76 GLU A N 1
ATOM 533 C CA . GLU A 1 76 ? 3.596 -16.438 -12.398 1 92 76 GLU A CA 1
ATOM 534 C C . GLU A 1 76 ? 3.709 -16.828 -10.93 1 92 76 GLU A C 1
ATOM 536 O O . GLU A 1 76 ? 4.812 -17.031 -10.414 1 92 76 GLU A O 1
ATOM 541 N N . ALA A 1 77 ? 2.566 -16.938 -10.336 1 94.12 77 ALA A N 1
ATOM 542 C CA . ALA A 1 77 ? 2.574 -17.125 -8.891 1 94.12 77 ALA A CA 1
ATOM 543 C C . ALA A 1 77 ? 2.941 -18.562 -8.523 1 94.12 77 ALA A C 1
ATOM 545 O O . ALA A 1 77 ? 2.109 -19.469 -8.617 1 94.12 77 ALA A O 1
ATOM 546 N N . THR A 1 78 ? 4.156 -18.797 -8.219 1 95 78 THR A N 1
ATOM 547 C CA . THR A 1 78 ? 4.695 -20.016 -7.617 1 95 78 THR A CA 1
ATOM 548 C C . THR A 1 78 ? 5.246 -19.719 -6.223 1 95 78 THR A C 1
ATOM 550 O O . THR A 1 78 ? 5.402 -18.562 -5.836 1 95 78 THR A O 1
ATOM 553 N N . VAL A 1 79 ? 5.477 -20.781 -5.527 1 95.56 79 VAL A N 1
ATOM 554 C CA . VAL A 1 79 ? 6 -20.609 -4.172 1 95.56 79 VAL A CA 1
ATOM 555 C C . VAL A 1 79 ? 7.285 -19.781 -4.211 1 95.56 79 VAL A C 1
ATOM 557 O O . VAL A 1 79 ? 7.449 -18.844 -3.432 1 95.56 79 VAL A O 1
ATOM 560 N N . GLU A 1 80 ? 8.133 -20.125 -5.141 1 96.62 80 GLU A N 1
ATOM 561 C CA . GLU A 1 80 ? 9.43 -19.453 -5.242 1 96.62 80 GLU A CA 1
ATOM 562 C C . GLU A 1 80 ? 9.266 -18.016 -5.707 1 96.62 80 GLU A C 1
ATOM 564 O O . GLU A 1 80 ? 9.914 -17.109 -5.18 1 96.62 80 GLU A O 1
ATOM 569 N N . ALA A 1 81 ? 8.398 -17.75 -6.668 1 95.81 81 ALA A N 1
ATOM 570 C CA . ALA A 1 81 ? 8.211 -16.406 -7.211 1 95.81 81 ALA A CA 1
ATOM 571 C C . ALA A 1 81 ? 7.574 -15.477 -6.18 1 95.81 81 ALA A C 1
ATOM 573 O O . ALA A 1 81 ? 7.961 -14.312 -6.062 1 95.81 81 ALA A O 1
ATOM 574 N N . VAL A 1 82 ? 6.637 -16 -5.449 1 97.44 82 VAL A N 1
ATOM 575 C CA . VAL A 1 82 ? 5.977 -15.227 -4.406 1 97.44 82 VAL A CA 1
ATOM 576 C C . VAL A 1 82 ? 6.992 -14.828 -3.34 1 97.44 82 VAL A C 1
ATOM 578 O O . VAL A 1 82 ? 7.023 -13.672 -2.91 1 97.44 82 VAL A O 1
ATOM 581 N N . GLN A 1 83 ? 7.828 -15.781 -2.971 1 97.81 83 GLN A N 1
ATOM 582 C CA . GLN A 1 83 ? 8.836 -15.508 -1.952 1 97.81 83 GLN A CA 1
ATOM 583 C C . GLN A 1 83 ? 9.82 -14.438 -2.424 1 97.81 83 GLN A C 1
ATOM 585 O O . GLN A 1 83 ? 10.195 -13.547 -1.655 1 97.81 83 GLN A O 1
ATOM 590 N N . LYS A 1 84 ? 10.195 -14.523 -3.623 1 96.31 84 LYS A N 1
ATOM 591 C CA . LYS A 1 84 ? 11.164 -13.586 -4.172 1 96.31 84 LYS A CA 1
ATOM 592 C C . LYS A 1 84 ? 10.602 -12.172 -4.207 1 96.31 84 LYS A C 1
ATOM 594 O O . LYS A 1 84 ? 11.266 -11.219 -3.775 1 96.31 84 LYS A O 1
ATOM 599 N N . GLN A 1 85 ? 9.398 -12.047 -4.758 1 95.88 85 GLN A N 1
ATOM 600 C CA . GLN A 1 85 ? 8.773 -10.727 -4.824 1 95.88 85 GLN A CA 1
ATOM 601 C C . GLN A 1 85 ? 8.508 -10.172 -3.43 1 95.88 85 GLN A C 1
ATOM 603 O O . GLN A 1 85 ? 8.664 -8.969 -3.191 1 95.88 85 GLN A O 1
ATOM 608 N N . TYR A 1 86 ? 8.094 -11.062 -2.545 1 97.44 86 TYR A N 1
ATOM 609 C CA . TYR A 1 86 ? 7.863 -10.672 -1.156 1 97.44 86 TYR A CA 1
ATOM 610 C C . TYR A 1 86 ? 9.117 -10.07 -0.542 1 97.44 86 TYR A C 1
ATOM 612 O O . TYR A 1 86 ? 9.078 -8.977 0.029 1 97.44 86 TYR A O 1
ATOM 620 N N . GLU A 1 87 ? 10.164 -10.781 -0.661 1 96.56 87 GLU A N 1
ATOM 621 C CA . GLU A 1 87 ? 11.422 -10.32 -0.073 1 96.56 87 GLU A CA 1
ATOM 622 C C . GLU A 1 87 ? 11.836 -8.969 -0.65 1 96.56 87 GLU A C 1
ATOM 624 O O . GLU A 1 87 ? 12.266 -8.078 0.088 1 96.56 87 GLU A O 1
ATOM 629 N N . ARG A 1 88 ? 11.68 -8.844 -1.91 1 94.88 88 ARG A N 1
ATOM 630 C CA . ARG A 1 88 ? 12.047 -7.609 -2.59 1 94.88 88 ARG A CA 1
ATOM 631 C C . ARG A 1 88 ? 11.234 -6.43 -2.062 1 94.88 88 ARG A C 1
ATOM 633 O O . ARG A 1 88 ? 11.805 -5.418 -1.649 1 94.88 88 ARG A O 1
ATOM 640 N N . TYR A 1 89 ? 9.953 -6.562 -2.049 1 96.75 89 TYR A N 1
ATOM 641 C CA . TYR A 1 89 ? 9.07 -5.453 -1.688 1 96.75 89 TYR A CA 1
ATOM 642 C C . TYR A 1 89 ? 9.07 -5.23 -0.18 1 96.75 89 TYR A C 1
ATOM 644 O O . TYR A 1 89 ? 8.938 -4.094 0.284 1 96.75 89 TYR A O 1
ATOM 652 N N . PHE A 1 90 ? 9.203 -6.289 0.598 1 96.31 90 PHE A N 1
ATOM 653 C CA . PHE A 1 90 ? 9.281 -6.156 2.047 1 96.31 90 PHE A CA 1
ATOM 654 C C . PHE A 1 90 ? 10.531 -5.383 2.453 1 96.31 90 PHE A C 1
ATOM 656 O O . PHE A 1 90 ? 10.461 -4.492 3.303 1 96.31 90 PHE A O 1
ATOM 663 N N . GLU A 1 91 ? 11.633 -5.699 1.773 1 94 91 GLU A N 1
ATOM 664 C CA . GLU A 1 91 ? 12.906 -5.039 2.055 1 94 91 GLU A CA 1
ATOM 665 C C . GLU A 1 91 ? 12.859 -3.562 1.679 1 94 91 GLU A C 1
ATOM 667 O O . GLU A 1 91 ? 13.383 -2.713 2.404 1 94 91 GLU A O 1
ATOM 672 N N . ALA A 1 92 ? 12.203 -3.236 0.594 1 93.44 92 ALA A N 1
ATOM 673 C CA . ALA A 1 92 ? 12.117 -1.859 0.113 1 93.44 92 ALA A CA 1
ATOM 674 C C . ALA A 1 92 ? 11.32 -0.989 1.078 1 93.44 92 ALA A C 1
ATOM 676 O O . ALA A 1 92 ? 11.453 0.237 1.073 1 93.44 92 ALA A O 1
ATOM 677 N N . ASN A 1 93 ? 10.547 -1.65 1.924 1 95.06 93 ASN A N 1
ATOM 678 C CA . ASN A 1 93 ? 9.656 -0.892 2.797 1 95.06 93 ASN A CA 1
ATOM 679 C C . ASN A 1 93 ? 9.992 -1.119 4.27 1 95.06 93 ASN A C 1
ATOM 681 O O . ASN A 1 93 ? 9.156 -0.872 5.145 1 95.06 93 ASN A O 1
ATOM 685 N N . LYS A 1 94 ? 11.188 -1.621 4.492 1 93.38 94 LYS A N 1
ATOM 686 C CA . LYS A 1 94 ? 11.609 -1.818 5.871 1 93.38 94 LYS A CA 1
ATOM 687 C C . LYS A 1 94 ? 11.648 -0.494 6.629 1 93.38 94 LYS A C 1
ATOM 689 O O . LYS A 1 94 ? 12.211 0.49 6.145 1 93.38 94 LYS A O 1
ATOM 694 N N . VAL A 1 95 ? 11.133 -0.533 7.793 1 90.81 95 VAL A N 1
ATOM 695 C CA . VAL A 1 95 ? 10.93 0.687 8.57 1 90.81 95 VAL A CA 1
ATOM 696 C C . VAL A 1 95 ? 12.273 1.24 9.023 1 90.81 95 VAL A C 1
ATOM 698 O O . VAL A 1 95 ? 12.492 2.453 9.008 1 90.81 95 VAL A O 1
ATOM 701 N N . ASP A 1 96 ? 13.125 0.382 9.406 1 88.25 96 ASP A N 1
ATOM 702 C CA . ASP A 1 96 ? 14.422 0.823 9.906 1 88.25 96 ASP A CA 1
ATOM 703 C C . ASP A 1 96 ? 15.258 1.449 8.789 1 88.25 96 ASP A C 1
ATOM 705 O O . ASP A 1 96 ? 16.234 2.148 9.055 1 88.25 96 ASP A O 1
ATOM 709 N N . LYS A 1 97 ? 14.867 1.244 7.555 1 87.94 97 LYS A N 1
ATOM 710 C CA . LYS A 1 97 ? 15.562 1.83 6.414 1 87.94 97 LYS A CA 1
ATOM 711 C C . LYS A 1 97 ? 14.805 3.037 5.867 1 87.94 97 LYS A C 1
ATOM 713 O O . LYS A 1 97 ? 15.117 3.535 4.785 1 87.94 97 LYS A O 1
ATOM 718 N N . GLY A 1 98 ? 13.766 3.387 6.578 1 87.19 98 GLY A N 1
ATOM 719 C CA . GLY A 1 98 ? 13.023 4.574 6.18 1 87.19 98 GLY A CA 1
ATOM 720 C C . GLY A 1 98 ? 11.75 4.258 5.422 1 87.19 98 GLY A C 1
ATOM 721 O O . GLY A 1 98 ? 11.109 5.156 4.871 1 87.19 98 GLY A O 1
ATOM 722 N N . GLY A 1 99 ? 11.375 3.029 5.426 1 91.19 99 GLY A N 1
ATOM 723 C CA . GLY A 1 99 ? 10.164 2.637 4.73 1 91.19 99 GLY A CA 1
ATOM 724 C C . GLY A 1 99 ? 8.906 2.83 5.559 1 91.19 99 GLY A C 1
ATOM 725 O O . GLY A 1 99 ? 8.984 3.146 6.746 1 91.19 99 GLY A O 1
ATOM 726 N N . SER A 1 100 ? 7.715 2.664 4.875 1 94.12 100 SER A N 1
ATOM 727 C CA . SER A 1 100 ? 6.41 2.811 5.512 1 94.12 100 SER A CA 1
ATOM 728 C C . SER A 1 100 ? 5.965 1.504 6.164 1 94.12 100 SER A C 1
ATOM 730 O O . SER A 1 100 ? 5.922 0.461 5.508 1 94.12 100 SER A O 1
ATOM 732 N N . PHE A 1 101 ? 5.633 1.663 7.457 1 92.88 101 PHE A N 1
ATOM 733 C CA . PHE A 1 101 ? 5.148 0.493 8.18 1 92.88 101 PHE A CA 1
ATOM 734 C C . PHE A 1 101 ? 3.865 -0.037 7.547 1 92.88 101 PHE A C 1
ATOM 736 O O . PHE A 1 101 ? 3.664 -1.25 7.461 1 92.88 101 PHE A O 1
ATOM 743 N N . TYR A 1 102 ? 2.992 0.84 7.125 1 93.38 102 TYR A N 1
ATOM 744 C CA . TYR A 1 102 ? 1.742 0.455 6.484 1 93.38 102 TYR A CA 1
ATOM 745 C C . TYR A 1 102 ? 2.006 -0.379 5.234 1 93.38 102 TYR A C 1
ATOM 747 O O . TYR A 1 102 ? 1.409 -1.443 5.055 1 93.38 102 TYR A O 1
ATOM 755 N N . LEU A 1 103 ? 2.877 0.11 4.379 1 95.88 103 LEU A N 1
ATOM 756 C CA . LEU A 1 103 ? 3.189 -0.584 3.137 1 95.88 103 LEU A CA 1
ATOM 757 C C . LEU A 1 103 ? 3.879 -1.915 3.414 1 95.88 103 LEU A C 1
ATOM 759 O O . LEU A 1 103 ? 3.596 -2.916 2.752 1 95.88 103 LEU A O 1
ATOM 763 N N . GLN A 1 104 ? 4.805 -1.933 4.391 1 95.56 104 GLN A N 1
ATOM 764 C CA . GLN A 1 104 ? 5.465 -3.182 4.754 1 95.56 104 GLN A CA 1
ATOM 765 C C . GLN A 1 104 ? 4.453 -4.223 5.223 1 95.56 104 GLN A C 1
ATOM 767 O O . GLN A 1 104 ? 4.531 -5.391 4.836 1 95.56 104 GLN A O 1
ATOM 772 N N . SER A 1 105 ? 3.514 -3.799 6.039 1 95.12 105 SER A N 1
ATOM 773 C CA . SER A 1 105 ? 2.459 -4.68 6.531 1 95.12 105 SER A CA 1
ATOM 774 C C . SER A 1 105 ? 1.591 -5.195 5.391 1 95.12 105 SER A C 1
ATOM 776 O O . SER A 1 105 ? 1.157 -6.348 5.402 1 95.12 105 SER A O 1
ATOM 778 N N . LYS A 1 106 ? 1.325 -4.352 4.477 1 93.88 106 LYS A N 1
ATOM 779 C CA . LYS A 1 106 ? 0.525 -4.723 3.314 1 93.88 106 LYS A CA 1
ATOM 780 C C . LYS A 1 106 ? 1.229 -5.793 2.484 1 93.88 106 LYS A C 1
ATOM 782 O O . LYS A 1 106 ? 0.591 -6.727 1.995 1 93.88 106 LYS A O 1
ATOM 787 N N . VAL A 1 107 ? 2.494 -5.602 2.279 1 97 107 VAL A N 1
ATOM 788 C CA . VAL A 1 107 ? 3.305 -6.582 1.563 1 97 107 VAL A CA 1
ATOM 789 C C . VAL A 1 107 ? 3.246 -7.926 2.287 1 97 107 VAL A C 1
ATOM 791 O O . VAL A 1 107 ? 3.113 -8.977 1.652 1 97 107 VAL A O 1
ATOM 794 N N . TYR A 1 108 ? 3.328 -7.895 3.566 1 96.12 108 TYR A N 1
ATOM 795 C CA . TYR A 1 108 ? 3.242 -9.117 4.359 1 96.12 108 TYR A CA 1
ATOM 796 C C . TYR A 1 108 ? 1.895 -9.805 4.16 1 96.12 108 TYR A C 1
ATOM 798 O O . TYR A 1 108 ? 1.829 -11.023 4 1 96.12 108 TYR A O 1
ATOM 806 N N . ARG A 1 109 ? 0.897 -9.078 4.207 1 94.75 109 ARG A N 1
ATOM 807 C CA . ARG A 1 109 ? -0.445 -9.617 4.016 1 94.75 109 ARG A CA 1
ATOM 808 C C . ARG A 1 109 ? -0.582 -10.266 2.643 1 94.75 109 ARG A C 1
ATOM 810 O O . ARG A 1 109 ? -1.186 -11.336 2.512 1 94.75 109 ARG A O 1
ATOM 817 N N . ALA A 1 110 ? -0.088 -9.594 1.677 1 96 110 ALA A N 1
ATOM 818 C CA . ALA A 1 110 ? -0.14 -10.133 0.321 1 96 110 ALA A CA 1
ATOM 819 C C . ALA A 1 110 ? 0.579 -11.477 0.239 1 96 110 ALA A C 1
ATOM 821 O O . ALA A 1 110 ? 0.084 -12.422 -0.389 1 96 110 ALA A O 1
ATOM 822 N N . LYS A 1 111 ? 1.712 -11.523 0.88 1 97 111 LYS A N 1
ATOM 823 C CA . LYS A 1 111 ? 2.477 -12.773 0.927 1 97 111 LYS A CA 1
ATOM 824 C C . LYS A 1 111 ? 1.668 -13.891 1.581 1 97 111 LYS A C 1
ATOM 826 O O . LYS A 1 111 ? 1.619 -15.008 1.068 1 97 111 LYS A O 1
ATOM 831 N N . GLU A 1 112 ? 1.045 -13.617 2.67 1 94.88 112 GLU A N 1
ATOM 832 C CA . GLU A 1 112 ? 0.247 -14.617 3.379 1 94.88 112 GLU A CA 1
ATOM 833 C C . GLU A 1 112 ? -0.86 -15.172 2.486 1 94.88 112 GLU A C 1
ATOM 835 O O . GLU A 1 112 ? -1.066 -16.391 2.426 1 94.88 112 GLU A O 1
ATOM 840 N N . LEU A 1 113 ? -1.501 -14.289 1.845 1 94.06 113 LEU A N 1
ATOM 841 C CA . LEU A 1 113 ? -2.613 -14.688 0.99 1 94.06 113 LEU A CA 1
ATOM 842 C C . LEU A 1 113 ? -2.125 -15.555 -0.169 1 94.06 113 LEU A C 1
ATOM 844 O O . LEU A 1 113 ? -2.723 -16.594 -0.471 1 94.06 113 LEU A O 1
ATOM 848 N N . LEU A 1 114 ? -1.054 -15.117 -0.776 1 96.12 114 LEU A N 1
ATOM 849 C CA . LEU A 1 114 ? -0.603 -15.82 -1.972 1 96.12 114 LEU A CA 1
ATOM 850 C C . LEU A 1 114 ? 0.052 -17.141 -1.606 1 96.12 114 LEU A C 1
ATOM 852 O O . LEU A 1 114 ? -0.007 -18.109 -2.379 1 96.12 114 LEU A O 1
ATOM 856 N N . ASP A 1 115 ? 0.656 -17.203 -0.433 1 96.19 115 ASP A N 1
ATOM 857 C CA . ASP A 1 115 ? 1.174 -18.469 0.042 1 96.19 115 ASP A CA 1
ATOM 858 C C . ASP A 1 115 ? 0.059 -19.516 0.151 1 96.19 115 ASP A C 1
ATOM 860 O O . ASP A 1 115 ? 0.229 -20.656 -0.265 1 96.19 115 ASP A O 1
ATOM 864 N N . ASP A 1 116 ? -0.997 -19.094 0.707 1 93.12 116 ASP A N 1
ATOM 865 C CA . ASP A 1 116 ? -2.146 -19.984 0.841 1 93.12 116 ASP A CA 1
ATOM 866 C C . ASP A 1 116 ? -2.691 -20.391 -0.527 1 93.12 116 ASP A C 1
ATOM 868 O O . ASP A 1 116 ? -3.023 -21.547 -0.751 1 93.12 116 ASP A O 1
ATOM 872 N N . TYR A 1 117 ? -2.762 -19.516 -1.339 1 92.5 117 TYR A N 1
ATOM 873 C CA . TYR A 1 117 ? -3.307 -19.75 -2.672 1 92.5 117 TYR A CA 1
ATOM 874 C C . TYR A 1 117 ? -2.447 -20.75 -3.445 1 92.5 117 TYR A C 1
ATOM 876 O O . TYR A 1 117 ? -2.965 -21.688 -4.055 1 92.5 117 TYR A O 1
ATOM 884 N N . VAL A 1 118 ? -1.148 -20.453 -3.445 1 94.69 118 VAL A N 1
ATOM 885 C CA . VAL A 1 118 ? -0.244 -21.281 -4.234 1 94.69 118 VAL A CA 1
ATOM 886 C C . VAL A 1 118 ? -0.209 -22.703 -3.666 1 94.69 118 VAL A C 1
ATOM 888 O O . VAL A 1 118 ? -0.089 -23.672 -4.414 1 94.69 118 VAL A O 1
ATOM 891 N N . LYS A 1 119 ? -0.323 -22.797 -2.414 1 92.62 119 LYS A N 1
ATOM 892 C CA . LYS A 1 119 ? -0.389 -24.125 -1.781 1 92.62 119 LYS A CA 1
ATOM 893 C C . LYS A 1 119 ? -1.631 -24.875 -2.229 1 92.62 119 LYS A C 1
ATOM 895 O O . LYS A 1 119 ? -1.559 -26.078 -2.521 1 92.62 119 LYS A O 1
ATOM 900 N N . GLU A 1 120 ? -2.689 -24.219 -2.266 1 91.19 120 GLU A N 1
ATOM 901 C CA . GLU A 1 120 ? -3.939 -24.844 -2.697 1 91.19 120 GLU A CA 1
ATOM 902 C C . GLU A 1 120 ? -3.887 -25.219 -4.176 1 91.19 120 GLU A C 1
ATOM 904 O O . GLU A 1 120 ? -4.371 -26.281 -4.566 1 91.19 120 GLU A O 1
ATOM 909 N N . LYS A 1 121 ? -3.387 -24.312 -4.918 1 88.31 121 LYS A N 1
ATOM 910 C CA . LYS A 1 121 ? -3.246 -24.562 -6.348 1 88.31 121 LYS A CA 1
ATOM 911 C C . LYS A 1 121 ? -2.389 -25.797 -6.613 1 88.31 121 LYS A C 1
ATOM 913 O O . LYS A 1 121 ? -2.721 -26.609 -7.473 1 88.31 121 LYS A O 1
ATOM 918 N N . ASN A 1 122 ? -1.318 -25.922 -5.914 1 88.12 122 ASN A N 1
ATOM 919 C CA . ASN A 1 122 ? -0.425 -27.062 -6.055 1 88.12 122 ASN A CA 1
ATOM 920 C C . ASN A 1 122 ? -1.097 -28.359 -5.605 1 88.12 122 ASN A C 1
ATOM 922 O O . ASN A 1 122 ? -0.924 -29.406 -6.234 1 88.12 122 ASN A O 1
ATOM 926 N N . ALA A 1 123 ? -1.88 -28.281 -4.625 1 88.62 123 ALA A N 1
ATOM 927 C CA . ALA A 1 123 ? -2.596 -29.453 -4.141 1 88.62 123 ALA A CA 1
ATOM 928 C C . ALA A 1 123 ? -3.631 -29.922 -5.156 1 88.62 123 ALA A C 1
ATOM 930 O O . ALA A 1 123 ? -3.812 -31.125 -5.352 1 88.62 123 ALA A O 1
ATOM 931 N N . GLU A 1 124 ? -4.25 -29.047 -5.758 1 85.31 124 GLU A N 1
ATOM 932 C CA . GLU A 1 124 ? -5.258 -29.375 -6.762 1 85.31 124 GLU A CA 1
ATOM 933 C C . GLU A 1 124 ? -4.625 -30 -7.992 1 85.31 124 GLU A C 1
ATOM 935 O O . GLU A 1 124 ? -5.188 -30.938 -8.578 1 85.31 124 GLU A O 1
ATOM 940 N N . GLN A 1 125 ? -3.539 -29.516 -8.32 1 84.69 125 GLN A N 1
ATOM 941 C CA . GLN A 1 125 ? -2.832 -30.062 -9.477 1 84.69 125 GLN A CA 1
ATOM 942 C C . GLN A 1 125 ? -2.371 -31.484 -9.227 1 84.69 125 GLN A C 1
ATOM 944 O O . GLN A 1 125 ? -2.447 -32.344 -10.117 1 84.69 125 GLN A O 1
ATOM 949 N N . VAL A 1 126 ? -1.964 -31.75 -8.07 1 84.81 126 VAL A N 1
ATOM 950 C CA . VAL A 1 126 ? -1.523 -33.094 -7.691 1 84.81 126 VAL A CA 1
ATOM 951 C C . VAL A 1 126 ? -2.717 -34.031 -7.676 1 84.81 126 VAL A C 1
ATOM 953 O O . VAL A 1 126 ? -2.629 -35.156 -8.18 1 84.81 126 VAL A O 1
ATOM 956 N N . LYS A 1 127 ? -3.807 -33.531 -7.215 1 86.81 127 LYS A N 1
ATOM 957 C CA . LYS A 1 127 ? -5.012 -34.375 -7.16 1 86.81 127 LYS A CA 1
ATOM 958 C C . LYS A 1 127 ? -5.547 -34.656 -8.562 1 86.81 127 LYS A C 1
ATOM 960 O O . LYS A 1 127 ? -5.984 -35.75 -8.852 1 86.81 127 LYS A O 1
ATOM 965 N N . ARG A 1 128 ? -5.461 -33.75 -9.336 1 86.38 128 ARG A N 1
ATOM 966 C CA . ARG A 1 128 ? -5.965 -33.875 -10.695 1 86.38 128 ARG A CA 1
ATOM 967 C C . ARG A 1 128 ? -5.105 -34.875 -11.5 1 86.38 128 ARG A C 1
ATOM 969 O O . ARG A 1 128 ? -5.625 -35.656 -12.281 1 86.38 128 ARG A O 1
ATOM 976 N N . SER A 1 129 ? -3.826 -34.688 -11.336 1 83.75 129 SER A N 1
ATOM 977 C CA . SER A 1 129 ? -2.904 -35.594 -12.023 1 83.75 129 SER A CA 1
ATOM 978 C C . SER A 1 129 ? -3.059 -37.031 -11.531 1 83.75 129 SER A C 1
ATOM 980 O O . SER A 1 129 ? -2.963 -37.969 -12.312 1 83.75 129 SER A O 1
ATOM 982 N N . ALA A 1 130 ? -3.373 -37.188 -10.289 1 84.62 130 ALA A N 1
ATOM 983 C CA . ALA A 1 130 ? -3.564 -38.5 -9.703 1 84.62 130 ALA A CA 1
ATOM 984 C C . ALA A 1 130 ? -4.84 -39.156 -10.234 1 84.62 130 ALA A C 1
ATOM 986 O O . ALA A 1 130 ? -4.855 -40.375 -10.523 1 84.62 130 ALA A O 1
ATOM 987 N N . SER A 1 131 ? -5.793 -38.375 -10.344 1 82.81 131 SER A N 1
ATOM 988 C CA . SER A 1 131 ? -7.062 -38.906 -10.844 1 82.81 131 SER A CA 1
ATOM 989 C C . SER A 1 131 ? -6.957 -39.281 -12.32 1 82.81 131 SER A C 1
ATOM 991 O O . SER A 1 131 ? -7.574 -40.25 -12.758 1 82.81 131 SER A O 1
ATOM 993 N N . ARG A 1 132 ? -6.211 -38.5 -13.047 1 82.69 132 ARG A N 1
ATOM 994 C CA . ARG A 1 132 ? -6.027 -38.781 -14.469 1 82.69 132 ARG A CA 1
ATOM 995 C C . ARG A 1 132 ? -5.246 -40.062 -14.672 1 82.69 132 ARG A C 1
ATOM 997 O O . ARG A 1 132 ? -5.547 -40.844 -15.578 1 82.69 132 ARG A O 1
ATOM 1004 N N . ASN A 1 133 ? -4.277 -40.281 -13.898 1 81 133 ASN A N 1
ATOM 1005 C CA . ASN A 1 133 ? -3.477 -41.469 -13.969 1 81 133 ASN A CA 1
ATOM 1006 C C . ASN A 1 133 ? -4.297 -42.719 -13.594 1 81 133 ASN A C 1
ATOM 1008 O O . ASN A 1 133 ? -4.133 -43.781 -14.195 1 81 133 ASN A O 1
ATOM 1012 N N . GLU A 1 134 ? -5.203 -42.625 -12.664 1 79.38 134 GLU A N 1
ATOM 1013 C CA . GLU A 1 134 ? -6.059 -43.719 -12.266 1 79.38 134 GLU A CA 1
ATOM 1014 C C . GLU A 1 134 ? -7.059 -44.094 -13.359 1 79.38 134 GLU A C 1
ATOM 1016 O O . GLU A 1 134 ? -7.332 -45.25 -13.609 1 79.38 134 GLU A O 1
ATOM 1021 N N . GLU A 1 135 ? -7.59 -43.094 -14.008 1 74.62 135 GLU A N 1
ATOM 1022 C CA . GLU A 1 135 ? -8.547 -43.344 -15.086 1 74.62 135 GLU A CA 1
ATOM 1023 C C . GLU A 1 135 ? -7.871 -43.969 -16.297 1 74.62 135 GLU A C 1
ATOM 1025 O O . GLU A 1 135 ? -8.445 -44.875 -16.938 1 74.62 135 GLU A O 1
ATOM 1030 N N . GLN A 1 136 ? -6.777 -43.562 -16.625 1 78.94 136 GLN A N 1
ATOM 1031 C CA . GLN A 1 136 ? -6.051 -44.156 -17.75 1 78.94 136 GLN A CA 1
ATOM 1032 C C . GLN A 1 136 ? -5.602 -45.562 -17.453 1 78.94 136 GLN A C 1
ATOM 1034 O O . GLN A 1 136 ? -5.504 -46.406 -18.359 1 78.94 136 GLN A O 1
ATOM 1039 N N . GLY A 1 137 ? -5.207 -45.688 -16.203 1 69.5 137 GLY A N 1
ATOM 1040 C CA . GLY A 1 137 ? -4.828 -47.031 -15.812 1 69.5 137 GLY A CA 1
ATOM 1041 C C . GLY A 1 137 ? -5.977 -48.031 -15.883 1 69.5 137 GLY A C 1
ATOM 1042 O O . GLY A 1 137 ? -5.77 -49.219 -16.141 1 69.5 137 GLY A O 1
ATOM 1043 N N . LYS A 1 138 ? -7.207 -47.656 -15.695 1 72.81 138 LYS A N 1
ATOM 1044 C CA . LYS A 1 138 ? -8.359 -48.562 -15.742 1 72.81 138 LYS A CA 1
ATOM 1045 C C . LYS A 1 138 ? -8.75 -48.875 -17.188 1 72.81 138 LYS A C 1
ATOM 1047 O O . LYS A 1 138 ? -9.477 -49.812 -17.453 1 72.81 138 LYS A O 1
ATOM 1052 N N . ASP A 1 139 ? -8.445 -48.062 -18 1 60.94 139 ASP A N 1
ATOM 1053 C CA . ASP A 1 139 ? -8.844 -48.312 -19.391 1 60.94 139 ASP A CA 1
ATOM 1054 C C . ASP A 1 139 ? -7.816 -49.188 -20.109 1 60.94 139 ASP A C 1
ATOM 1056 O O . ASP A 1 139 ? -7.906 -49.375 -21.328 1 60.94 139 ASP A O 1
ATOM 1060 N N . SER A 1 140 ? -6.676 -49.469 -19.438 1 59.97 140 SER A N 1
ATOM 1061 C CA . SER A 1 140 ? -5.816 -50.438 -20.109 1 59.97 140 SER A CA 1
ATOM 1062 C C . SER A 1 140 ? -6.438 -51.844 -20.094 1 59.97 140 SER A C 1
ATOM 1064 O O . SER A 1 140 ? -6.824 -52.344 -19.047 1 59.97 140 SER A O 1
ATOM 1066 N N . PRO A 1 141 ? -6.914 -52.219 -21.328 1 57.81 141 PRO A N 1
ATOM 1067 C CA . PRO A 1 141 ? -7.496 -53.562 -21.391 1 57.81 141 PRO A CA 1
ATOM 1068 C C . PRO A 1 141 ? -6.57 -54.656 -20.828 1 57.81 141 PRO A C 1
ATOM 1070 O O . PRO A 1 141 ? -5.352 -54.469 -20.797 1 57.81 141 PRO A O 1
ATOM 1073 N N . MET B 1 1 ? 30.984 -10.852 -38.438 1 24.2 1 MET B N 1
ATOM 1074 C CA . MET B 1 1 ? 30.453 -12.055 -37.812 1 24.2 1 MET B CA 1
ATOM 1075 C C . MET B 1 1 ? 29.125 -11.758 -37.125 1 24.2 1 MET B C 1
ATOM 1077 O O . MET B 1 1 ? 29.078 -10.914 -36.219 1 24.2 1 MET B O 1
ATOM 1081 N N . ALA B 1 2 ? 27.984 -11.977 -37.844 1 32.41 2 ALA B N 1
ATOM 1082 C CA . ALA B 1 2 ? 26.578 -11.586 -37.656 1 32.41 2 ALA B CA 1
ATOM 1083 C C . ALA B 1 2 ? 26.031 -12.172 -36.375 1 32.41 2 ALA B C 1
ATOM 1085 O O . ALA B 1 2 ? 26.094 -13.383 -36.125 1 32.41 2 ALA B O 1
ATOM 1086 N N . LEU B 1 3 ? 26.25 -11.406 -35.25 1 30.97 3 LEU B N 1
ATOM 1087 C CA . LEU B 1 3 ? 25.672 -11.883 -34 1 30.97 3 LEU B CA 1
ATOM 1088 C C . LEU B 1 3 ? 24.281 -12.469 -34.219 1 30.97 3 LEU B C 1
ATOM 1090 O O . LEU B 1 3 ? 23.422 -11.82 -34.812 1 30.97 3 LEU B O 1
ATOM 1094 N N . GLY B 1 4 ? 24.109 -13.805 -34.531 1 28.58 4 GLY B N 1
ATOM 1095 C CA . GLY B 1 4 ? 22.984 -14.609 -34.969 1 28.58 4 GLY B CA 1
ATOM 1096 C C . GLY B 1 4 ? 21.734 -14.391 -34.125 1 28.58 4 GLY B C 1
ATOM 1097 O O . GLY B 1 4 ? 21.781 -13.711 -33.094 1 28.58 4 GLY B O 1
ATOM 1098 N N . PRO B 1 5 ? 20.438 -14.805 -34.594 1 37.25 5 PRO B N 1
ATOM 1099 C CA . PRO B 1 5 ? 19.047 -14.688 -34.156 1 37.25 5 PRO B CA 1
ATOM 1100 C C . PRO B 1 5 ? 18.844 -15.102 -32.688 1 37.25 5 PRO B C 1
ATOM 1102 O O . PRO B 1 5 ? 17.734 -14.984 -32.156 1 37.25 5 PRO B O 1
ATOM 1105 N N . LEU B 1 6 ? 19.672 -15.891 -32.031 1 30.03 6 LEU B N 1
ATOM 1106 C CA . LEU B 1 6 ? 19.531 -16.453 -30.703 1 30.03 6 LEU B CA 1
ATOM 1107 C C . LEU B 1 6 ? 19.484 -15.359 -29.641 1 30.03 6 LEU B C 1
ATOM 1109 O O . LEU B 1 6 ? 19.281 -15.633 -28.453 1 30.03 6 LEU B O 1
ATOM 1113 N N . GLY B 1 7 ? 20.188 -14.289 -29.828 1 30.8 7 GLY B N 1
ATOM 1114 C CA . GLY B 1 7 ? 20.188 -13.281 -28.781 1 30.8 7 GLY B CA 1
ATOM 1115 C C . GLY B 1 7 ? 18.797 -12.766 -28.438 1 30.8 7 GLY B C 1
ATOM 1116 O O . GLY B 1 7 ? 18.641 -11.898 -27.578 1 30.8 7 GLY B O 1
ATOM 1117 N N . ARG B 1 8 ? 17.859 -12.773 -29.344 1 31.77 8 ARG B N 1
ATOM 1118 C CA . ARG B 1 8 ? 16.547 -12.141 -29.188 1 31.77 8 ARG B CA 1
ATOM 1119 C C . ARG B 1 8 ? 15.727 -12.828 -28.109 1 31.77 8 ARG B C 1
ATOM 1121 O O . ARG B 1 8 ? 14.672 -12.336 -27.719 1 31.77 8 ARG B O 1
ATOM 1128 N N . ILE B 1 9 ? 15.883 -14.148 -27.859 1 28.05 9 ILE B N 1
ATOM 1129 C CA . ILE B 1 9 ? 14.836 -14.867 -27.125 1 28.05 9 ILE B CA 1
ATOM 1130 C C . ILE B 1 9 ? 14.836 -14.43 -25.656 1 28.05 9 ILE B C 1
ATOM 1132 O O . ILE B 1 9 ? 13.789 -14.383 -25.016 1 28.05 9 ILE B O 1
ATOM 1136 N N . LEU B 1 10 ? 16 -14.289 -25.016 1 29.03 10 LEU B N 1
ATOM 1137 C CA . LEU B 1 10 ? 15.938 -14.344 -23.562 1 29.03 10 LEU B CA 1
ATOM 1138 C C . LEU B 1 10 ? 15.242 -13.109 -23 1 29.03 10 LEU B C 1
ATOM 1140 O O . LEU B 1 10 ? 14.805 -13.109 -21.844 1 29.03 10 LEU B O 1
ATOM 1144 N N . ALA B 1 11 ? 15.289 -11.945 -23.625 1 30.64 11 ALA B N 1
ATOM 1145 C CA . ALA B 1 11 ? 14.797 -10.734 -22.969 1 30.64 11 ALA B CA 1
ATOM 1146 C C . ALA B 1 11 ? 13.273 -10.758 -22.844 1 30.64 11 ALA B C 1
ATOM 1148 O O . ALA B 1 11 ? 12.672 -9.82 -22.312 1 30.64 11 ALA B O 1
ATOM 1149 N N . GLN B 1 12 ? 12.477 -11.562 -23.562 1 31.03 12 GLN B N 1
ATOM 1150 C CA . GLN B 1 12 ? 11.023 -11.578 -23.609 1 31.03 12 GLN B CA 1
ATOM 1151 C C . GLN B 1 12 ? 10.43 -12.109 -22.312 1 31.03 12 GLN B C 1
ATOM 1153 O O . GLN B 1 12 ? 9.211 -12.094 -22.125 1 31.03 12 GLN B O 1
ATOM 1158 N N . GLY B 1 13 ? 11.094 -12.93 -21.531 1 30.44 13 GLY B N 1
ATOM 1159 C CA . GLY B 1 13 ? 10.516 -13.719 -20.453 1 30.44 13 GLY B CA 1
ATOM 1160 C C . GLY B 1 13 ? 9.977 -12.867 -19.328 1 30.44 13 GLY B C 1
ATOM 1161 O O . GLY B 1 13 ? 9.094 -13.305 -18.578 1 30.44 13 GLY B O 1
ATOM 1162 N N . VAL B 1 14 ? 10.547 -11.82 -18.953 1 35.91 14 VAL B N 1
ATOM 1163 C CA . VAL B 1 14 ? 10.094 -11.102 -17.766 1 35.91 14 VAL B CA 1
ATOM 1164 C C . VAL B 1 14 ? 8.68 -10.578 -18 1 35.91 14 VAL B C 1
ATOM 1166 O O . VAL B 1 14 ? 7.867 -10.547 -17.062 1 35.91 14 VAL B O 1
ATOM 1169 N N . VAL B 1 15 ? 8.219 -10.273 -19.109 1 35.34 15 VAL B N 1
ATOM 1170 C CA . VAL B 1 15 ? 6.996 -9.547 -19.469 1 35.34 15 VAL B CA 1
ATOM 1171 C C . VAL B 1 15 ? 5.797 -10.484 -19.391 1 35.34 15 VAL B C 1
ATOM 1173 O O . VAL B 1 15 ? 4.688 -10.062 -19.062 1 35.34 15 VAL B O 1
ATOM 1176 N N . ALA B 1 16 ? 5.945 -11.75 -19.688 1 32.56 16 ALA B N 1
ATOM 1177 C CA . ALA B 1 16 ? 4.75 -12.562 -19.875 1 32.56 16 ALA B CA 1
ATOM 1178 C C . ALA B 1 16 ? 4.004 -12.773 -18.562 1 32.56 16 ALA B C 1
ATOM 1180 O O . ALA B 1 16 ? 2.783 -12.945 -18.562 1 32.56 16 ALA B O 1
ATOM 1181 N N . GLY B 1 17 ? 4.645 -13.008 -17.547 1 36.97 17 GLY B N 1
ATOM 1182 C CA . GLY B 1 17 ? 3.971 -13.484 -16.359 1 36.97 17 GLY B CA 1
ATOM 1183 C C . GLY B 1 17 ? 2.939 -12.5 -15.82 1 36.97 17 GLY B C 1
ATOM 1184 O O . GLY B 1 17 ? 2.283 -12.773 -14.812 1 36.97 17 GLY B O 1
ATOM 1185 N N . ILE B 1 18 ? 2.975 -11.242 -16.172 1 38.84 18 ILE B N 1
ATOM 1186 C CA . ILE B 1 18 ? 2.029 -10.211 -15.742 1 38.84 18 ILE B CA 1
ATOM 1187 C C . ILE B 1 18 ? 0.666 -10.477 -16.375 1 38.84 18 ILE B C 1
ATOM 1189 O O . ILE B 1 18 ? -0.335 -9.867 -15.992 1 38.84 18 ILE B O 1
ATOM 1193 N N . ALA B 1 19 ? 0.519 -11.43 -17.203 1 36.53 19 ALA B N 1
ATOM 1194 C CA . ALA B 1 19 ? -0.599 -11.422 -18.141 1 36.53 19 ALA B CA 1
ATOM 1195 C C . ALA B 1 19 ? -1.902 -11.812 -17.453 1 36.53 19 ALA B C 1
ATOM 1197 O O . ALA B 1 19 ? -2.945 -11.203 -17.688 1 36.53 19 ALA B O 1
ATOM 1198 N N . ILE B 1 20 ? -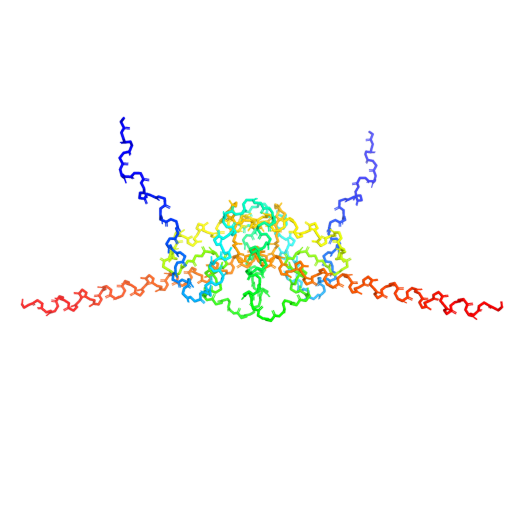1.891 -12.922 -16.734 1 37.09 20 ILE B N 1
ATOM 1199 C CA . ILE B 1 20 ? -3.25 -13.344 -16.422 1 37.09 20 ILE B CA 1
ATOM 1200 C C . ILE B 1 20 ? -3.834 -12.453 -15.328 1 37.09 20 ILE B C 1
ATOM 1202 O O . ILE B 1 20 ? -5.031 -12.148 -15.344 1 37.09 20 ILE B O 1
ATOM 1206 N N . LEU B 1 21 ? -3.213 -12.242 -14.133 1 46 21 LEU B N 1
ATOM 1207 C CA . LEU B 1 21 ? -3.811 -11.188 -13.312 1 46 21 LEU B CA 1
ATOM 1208 C C . LEU B 1 21 ? -4.141 -9.961 -14.156 1 46 21 LEU B C 1
ATOM 1210 O O . LEU B 1 21 ? -5.137 -9.281 -13.906 1 46 21 LEU B O 1
ATOM 1214 N N . ALA B 1 22 ? -3.396 -9.688 -15.367 1 49.16 22 ALA B N 1
ATOM 1215 C CA . ALA B 1 22 ? -3.621 -8.664 -16.375 1 49.16 22 ALA B CA 1
ATOM 1216 C C . ALA B 1 22 ? -5.02 -8.773 -16.969 1 49.16 22 ALA B C 1
ATOM 1218 O O . ALA B 1 22 ? -5.57 -7.789 -17.469 1 49.16 22 ALA B O 1
ATOM 1219 N N . ARG B 1 23 ? -5.531 -9.883 -16.906 1 54.84 23 ARG B N 1
ATOM 1220 C CA . ARG B 1 23 ? -6.828 -9.875 -17.578 1 54.84 23 ARG B CA 1
ATOM 1221 C C . ARG B 1 23 ? -7.879 -9.164 -16.734 1 54.84 23 ARG B C 1
ATOM 1223 O O . ARG B 1 23 ? -8.828 -8.594 -17.266 1 54.84 23 ARG B O 1
ATOM 1230 N N . ALA B 1 24 ? -7.543 -9.219 -15.414 1 60.19 24 ALA B N 1
ATOM 1231 C CA . ALA B 1 24 ? -8.531 -8.492 -14.625 1 60.19 24 ALA B CA 1
ATOM 1232 C C . ALA B 1 24 ? -8.18 -7.016 -14.516 1 60.19 24 ALA B C 1
ATOM 1234 O O . ALA B 1 24 ? -9.023 -6.188 -14.172 1 60.19 24 ALA B O 1
ATOM 1235 N N . LEU B 1 25 ? -6.863 -6.809 -14.875 1 72.06 25 LEU B N 1
ATOM 1236 C CA . LEU B 1 25 ? -6.445 -5.414 -14.789 1 72.06 25 LEU B CA 1
ATOM 1237 C C . LEU B 1 25 ? -6.844 -4.652 -16.047 1 72.06 25 LEU B C 1
ATOM 1239 O O . LEU B 1 25 ? -6.586 -5.109 -17.172 1 72.06 25 LEU B O 1
ATOM 1243 N N . PRO B 1 26 ? -7.41 -3.535 -15.836 1 72.88 26 PRO B N 1
ATOM 1244 C CA . PRO B 1 26 ? -7.727 -2.697 -17 1 72.88 26 PRO B CA 1
ATOM 1245 C C . PRO B 1 26 ? -6.496 -2.375 -17.844 1 72.88 26 PRO B C 1
ATOM 1247 O O . PRO B 1 26 ? -5.379 -2.32 -17.328 1 72.88 26 PRO B O 1
ATOM 1250 N N . ALA B 1 27 ? -6.746 -2.301 -19.156 1 81.44 27 ALA B N 1
ATOM 1251 C CA . ALA B 1 27 ? -5.691 -1.993 -20.125 1 81.44 27 ALA B CA 1
ATOM 1252 C C . ALA B 1 27 ? -4.938 -0.729 -19.719 1 81.44 27 ALA B C 1
ATOM 1254 O O . ALA B 1 27 ? -3.713 -0.662 -19.859 1 81.44 27 ALA B O 1
ATOM 1255 N N . ALA B 1 28 ? -5.648 0.134 -19.188 1 81.88 28 ALA B N 1
ATOM 1256 C CA . ALA B 1 28 ? -5.031 1.402 -18.812 1 81.88 28 ALA B CA 1
ATOM 1257 C C . ALA B 1 28 ? -4.02 1.203 -17.688 1 81.88 28 ALA B C 1
ATOM 1259 O O . ALA B 1 28 ? -2.982 1.867 -17.656 1 81.88 28 ALA B O 1
ATOM 1260 N N . TYR B 1 29 ? -4.238 0.365 -16.812 1 86.56 29 TYR B N 1
ATOM 1261 C CA . TYR B 1 29 ? -3.305 0.052 -15.742 1 86.56 29 TYR B CA 1
ATOM 1262 C C . TYR B 1 29 ? -2.039 -0.596 -16.281 1 86.56 29 TYR B C 1
ATOM 1264 O O . TYR B 1 29 ? -0.928 -0.243 -15.883 1 86.56 29 TYR B O 1
ATOM 1272 N N . ALA B 1 30 ? -2.291 -1.476 -17.266 1 85 30 ALA B N 1
ATOM 1273 C CA . ALA B 1 30 ? -1.158 -2.145 -17.906 1 85 30 ALA B CA 1
ATOM 1274 C C . ALA B 1 30 ? -0.286 -1.147 -18.656 1 85 30 ALA B C 1
ATOM 1276 O O . ALA B 1 30 ? 0.944 -1.223 -18.609 1 85 30 ALA B O 1
ATOM 1277 N N . ALA B 1 31 ? -0.903 -0.284 -19.312 1 87.62 31 ALA B N 1
ATOM 1278 C CA . ALA B 1 31 ? -0.166 0.746 -20.031 1 87.62 31 ALA B CA 1
ATOM 1279 C C . ALA B 1 31 ? 0.623 1.636 -19.078 1 87.62 31 ALA B C 1
ATOM 1281 O O . ALA B 1 31 ? 1.779 1.97 -19.344 1 87.62 31 ALA B O 1
ATOM 1282 N N . ALA B 1 32 ? 0.009 1.968 -17.953 1 89.38 32 ALA B N 1
ATOM 1283 C CA . ALA B 1 32 ? 0.674 2.797 -16.953 1 89.38 32 ALA B CA 1
ATOM 1284 C C . ALA B 1 32 ? 1.867 2.066 -16.344 1 89.38 32 ALA B C 1
ATOM 1286 O O . ALA B 1 32 ? 2.922 2.666 -16.125 1 89.38 32 ALA B O 1
ATOM 1287 N N . LEU B 1 33 ? 1.691 0.882 -16.125 1 89.5 33 LEU B N 1
ATOM 1288 C CA . LEU B 1 33 ? 2.77 0.065 -15.578 1 89.5 33 LEU B CA 1
ATOM 1289 C C . LEU B 1 33 ? 3.957 0.021 -16.531 1 89.5 33 LEU B C 1
ATOM 1291 O O . LEU B 1 33 ? 5.109 0.122 -16.109 1 89.5 33 LEU B O 1
ATOM 1295 N N . GLN B 1 34 ? 3.672 -0.163 -17.812 1 88.5 34 GLN B N 1
ATOM 1296 C CA . GLN B 1 34 ? 4.734 -0.207 -18.812 1 88.5 34 GLN B CA 1
ATOM 1297 C C . GLN B 1 34 ? 5.496 1.115 -18.875 1 88.5 34 GLN B C 1
ATOM 1299 O O . GLN B 1 34 ? 6.719 1.13 -19.016 1 88.5 34 GLN B O 1
ATOM 1304 N N . ASN B 1 35 ? 4.781 2.162 -18.734 1 88.81 35 ASN B N 1
ATOM 1305 C CA . ASN B 1 35 ? 5.418 3.475 -18.688 1 88.81 35 ASN B CA 1
ATOM 1306 C C . ASN B 1 35 ? 6.266 3.641 -17.422 1 88.81 35 ASN B C 1
ATOM 1308 O O . ASN B 1 35 ? 7.344 4.238 -17.469 1 88.81 35 ASN B O 1
ATOM 1312 N N . ALA B 1 36 ? 5.766 3.139 -16.297 1 89.5 36 ALA B N 1
ATOM 1313 C CA . ALA B 1 36 ? 6.496 3.211 -15.031 1 89.5 36 ALA B CA 1
ATOM 1314 C C . ALA B 1 36 ? 7.812 2.445 -15.117 1 89.5 36 ALA B C 1
ATOM 1316 O O . ALA B 1 36 ? 8.805 2.844 -14.508 1 89.5 36 ALA B O 1
ATOM 1317 N N . LYS B 1 37 ? 7.82 1.442 -15.859 1 87.19 37 LYS B N 1
ATOM 1318 C CA . LYS B 1 37 ? 9.016 0.61 -16 1 87.19 37 LYS B CA 1
ATOM 1319 C C . LYS B 1 37 ? 10.094 1.33 -16.797 1 87.19 37 LYS B C 1
ATOM 1321 O O . LYS B 1 37 ? 11.289 1.087 -16.609 1 87.19 37 LYS B O 1
ATOM 1326 N N . LYS B 1 38 ? 9.602 2.156 -17.703 1 82.5 38 LYS B N 1
ATOM 1327 C CA . LYS B 1 38 ? 10.539 2.848 -18.578 1 82.5 38 LYS B CA 1
ATOM 1328 C C . LYS B 1 38 ? 10.961 4.188 -17.984 1 82.5 38 LYS B C 1
ATOM 1330 O O . LYS B 1 38 ? 11.898 4.824 -18.484 1 82.5 38 LYS B O 1
ATOM 1335 N N . SER B 1 39 ? 10.312 4.535 -16.953 1 68.31 39 SER B N 1
ATOM 1336 C CA . SER B 1 39 ? 10.43 5.906 -16.469 1 68.31 39 SER B CA 1
ATOM 1337 C C . SER B 1 39 ? 11.508 6.023 -15.398 1 68.31 39 SER B C 1
ATOM 1339 O O . SER B 1 39 ? 11.258 5.77 -14.219 1 68.31 39 SER B O 1
ATOM 1341 N N . GLY B 1 40 ? 12.633 6.047 -15.93 1 72.88 40 GLY B N 1
ATOM 1342 C CA . GLY B 1 40 ? 13.688 6.406 -14.992 1 72.88 40 GLY B CA 1
ATOM 1343 C C . GLY B 1 40 ? 13.578 7.836 -14.484 1 72.88 40 GLY B C 1
ATOM 1344 O O . GLY B 1 40 ? 14.039 8.148 -13.391 1 72.88 40 GLY B O 1
ATOM 1345 N N . ALA B 1 41 ? 12.781 8.555 -15.188 1 78.44 41 ALA B N 1
ATOM 1346 C CA . ALA B 1 41 ? 12.641 9.953 -14.797 1 78.44 41 ALA B CA 1
ATOM 1347 C C . ALA B 1 41 ? 11.477 10.133 -13.82 1 78.44 41 ALA B C 1
ATOM 1349 O O . ALA B 1 41 ? 10.438 9.492 -13.961 1 78.44 41 ALA B O 1
ATOM 1350 N N . ASP B 1 42 ? 11.617 11.039 -12.914 1 85.38 42 ASP B N 1
ATOM 1351 C CA . ASP B 1 42 ? 10.656 11.258 -11.836 1 85.38 42 ASP B CA 1
ATOM 1352 C C . ASP B 1 42 ? 9.305 11.688 -12.391 1 85.38 42 ASP B C 1
ATOM 1354 O O . ASP B 1 42 ? 8.258 11.195 -11.945 1 85.38 42 ASP B O 1
ATOM 1358 N N . LYS B 1 43 ? 9.305 12.547 -13.422 1 89.5 43 LYS B N 1
ATOM 1359 C CA . LYS B 1 43 ? 8.039 13.039 -13.961 1 89.5 43 LYS B CA 1
ATOM 1360 C C . LYS B 1 43 ? 7.27 11.914 -14.648 1 89.5 43 LYS B C 1
ATOM 1362 O O . LYS B 1 43 ? 6.043 11.844 -14.539 1 89.5 43 LYS B O 1
ATOM 1367 N N . ALA B 1 44 ? 7.98 11.102 -15.312 1 90.25 44 ALA B N 1
ATOM 1368 C CA . ALA B 1 44 ? 7.348 9.977 -15.992 1 90.25 44 ALA B CA 1
ATOM 1369 C C . ALA B 1 44 ? 6.793 8.969 -14.992 1 90.25 44 ALA B C 1
ATOM 1371 O O . ALA B 1 44 ? 5.695 8.445 -15.172 1 90.25 44 ALA B O 1
ATOM 1372 N N . ALA B 1 45 ? 7.527 8.727 -13.992 1 92.19 45 ALA B N 1
ATOM 1373 C CA . ALA B 1 45 ? 7.094 7.812 -12.938 1 92.19 45 ALA B CA 1
ATOM 1374 C C . ALA B 1 45 ? 5.844 8.336 -12.234 1 92.19 45 ALA B C 1
ATOM 1376 O O . ALA B 1 45 ? 4.926 7.57 -11.938 1 92.19 45 ALA B O 1
ATOM 1377 N N . GLU B 1 46 ? 5.816 9.625 -12.016 1 94.19 46 GLU B N 1
ATOM 1378 C CA . GLU B 1 46 ? 4.664 10.234 -11.359 1 94.19 46 GLU B CA 1
ATOM 1379 C C . GLU B 1 46 ? 3.418 10.141 -12.234 1 94.19 46 GLU B C 1
ATOM 1381 O O . GLU B 1 46 ? 2.316 9.906 -11.734 1 94.19 46 GLU B O 1
ATOM 1386 N N . GLU B 1 47 ? 3.639 10.414 -13.484 1 93.25 47 GLU B N 1
ATOM 1387 C CA . GLU B 1 47 ? 2.508 10.312 -14.406 1 93.25 47 GLU B CA 1
ATOM 1388 C C . GLU B 1 47 ? 1.946 8.898 -14.438 1 93.25 47 GLU B C 1
ATOM 1390 O O . GLU B 1 47 ? 0.729 8.703 -14.453 1 93.25 47 GLU B O 1
ATOM 1395 N N . ALA B 1 48 ? 2.797 7.973 -14.484 1 92.81 48 ALA B N 1
ATOM 1396 C CA . ALA B 1 48 ? 2.363 6.578 -14.445 1 92.81 48 ALA B CA 1
ATOM 1397 C C . ALA B 1 48 ? 1.64 6.262 -13.141 1 92.81 48 ALA B C 1
ATOM 1399 O O . ALA B 1 48 ? 0.59 5.613 -13.148 1 92.81 48 ALA B O 1
ATOM 1400 N N . ALA B 1 49 ? 2.188 6.73 -12.055 1 93.31 49 ALA B N 1
ATOM 1401 C CA . ALA B 1 49 ? 1.597 6.484 -10.742 1 93.31 49 ALA B CA 1
ATOM 1402 C C . ALA B 1 49 ? 0.222 7.141 -10.633 1 93.31 49 ALA B C 1
ATOM 1404 O O . ALA B 1 49 ? -0.674 6.605 -9.977 1 93.31 49 ALA B O 1
ATOM 1405 N N . ARG B 1 50 ? 0.097 8.312 -11.219 1 93.19 50 ARG B N 1
ATOM 1406 C CA . ARG B 1 50 ? -1.197 8.984 -11.242 1 93.19 50 ARG B CA 1
ATOM 1407 C C . ARG B 1 50 ? -2.252 8.117 -11.93 1 93.19 50 ARG B C 1
ATOM 1409 O O . ARG B 1 50 ? -3.355 7.949 -11.406 1 93.19 50 ARG B O 1
ATOM 1416 N N . LYS B 1 51 ? -1.914 7.637 -13.023 1 90.94 51 LYS B N 1
ATOM 1417 C CA . LYS B 1 51 ? -2.824 6.762 -13.75 1 90.94 51 LYS B CA 1
ATOM 1418 C C . LYS B 1 51 ? -3.125 5.496 -12.961 1 90.94 51 LYS B C 1
ATOM 1420 O O . LYS B 1 51 ? -4.27 5.043 -12.914 1 90.94 51 LYS B O 1
ATOM 1425 N N . GLY B 1 52 ? -2.078 4.895 -12.367 1 90.19 52 GLY B N 1
ATOM 1426 C CA . GLY B 1 52 ? -2.281 3.744 -11.5 1 90.19 52 GLY B CA 1
ATOM 1427 C C . GLY B 1 52 ? -3.197 4.035 -10.328 1 90.19 52 GLY B C 1
ATOM 1428 O O . GLY B 1 52 ? -4.043 3.211 -9.977 1 90.19 52 GLY B O 1
ATOM 1429 N N . ALA B 1 53 ? -3.006 5.172 -9.734 1 90.25 53 ALA B N 1
ATOM 1430 C CA . ALA B 1 53 ? -3.801 5.586 -8.578 1 90.25 53 ALA B CA 1
ATOM 1431 C C . ALA B 1 53 ? -5.277 5.703 -8.945 1 90.25 53 ALA B C 1
ATOM 1433 O O . ALA B 1 53 ? -6.152 5.422 -8.117 1 90.25 53 ALA B O 1
ATOM 1434 N N . SER B 1 54 ? -5.551 6.059 -10.117 1 86.88 54 SER B N 1
ATOM 1435 C CA . SER B 1 54 ? -6.938 6.188 -10.562 1 86.88 54 SER B CA 1
ATOM 1436 C C . SER B 1 54 ? -7.641 4.832 -10.578 1 86.88 54 SER B C 1
ATOM 1438 O O . SER B 1 54 ? -8.867 4.766 -10.484 1 86.88 54 SER B O 1
ATOM 1440 N N . PHE B 1 55 ? -6.871 3.764 -10.57 1 79.69 55 PHE B N 1
ATOM 1441 C CA . PHE B 1 55 ? -7.426 2.416 -10.625 1 79.69 55 PHE B CA 1
ATOM 1442 C C . PHE B 1 55 ? -7.602 1.844 -9.227 1 79.69 55 PHE B C 1
ATOM 1444 O O . PHE B 1 55 ? -8.344 0.88 -9.031 1 79.69 55 PHE B O 1
ATOM 1451 N N . LEU B 1 56 ? -6.707 2.137 -8.258 1 74.81 56 LEU B N 1
ATOM 1452 C CA . LEU B 1 56 ? -6.773 1.625 -6.891 1 74.81 56 LEU B CA 1
ATOM 1453 C C . LEU B 1 56 ? -8.141 1.892 -6.277 1 74.81 56 LEU B C 1
ATOM 1455 O O . LEU B 1 56 ? -8.547 1.218 -5.324 1 74.81 56 LEU B O 1
ATOM 1459 N N . GLY B 1 57 ? -9.18 2.256 -7.008 1 59.78 57 GLY B N 1
ATOM 1460 C CA . GLY B 1 57 ? -10.562 2.4 -6.586 1 59.78 57 GLY B CA 1
ATOM 1461 C C . GLY B 1 57 ? -11.016 3.848 -6.523 1 59.78 57 GLY B C 1
ATOM 1462 O O . GLY B 1 57 ? -10.203 4.75 -6.324 1 59.78 57 GLY B O 1
ATOM 1463 N N . LYS B 1 58 ? -12.219 3.832 -6.887 1 53.69 58 LYS B N 1
ATOM 1464 C CA . LYS B 1 58 ? -12.977 5.078 -6.887 1 53.69 58 LYS B CA 1
ATOM 1465 C C . LYS B 1 58 ? -13.094 5.652 -5.477 1 53.69 58 LYS B C 1
ATOM 1467 O O . LYS B 1 58 ? -13.211 6.867 -5.301 1 53.69 58 LYS B O 1
ATOM 1472 N N . ALA B 1 59 ? -13.094 4.598 -4.543 1 58.94 59 ALA B N 1
ATOM 1473 C CA . ALA B 1 59 ? -13.352 5.145 -3.213 1 58.94 59 ALA B CA 1
ATOM 1474 C C . ALA B 1 59 ? -12.148 5.938 -2.707 1 58.94 59 ALA B C 1
ATOM 1476 O O . ALA B 1 59 ? -11 5.492 -2.832 1 58.94 59 ALA B O 1
ATOM 1477 N N . ARG B 1 60 ? -12.367 7.062 -2.625 1 68.94 60 ARG B N 1
ATOM 1478 C CA . ARG B 1 60 ? -11.391 8.062 -2.193 1 68.94 60 ARG B CA 1
ATOM 1479 C C . ARG B 1 60 ? -10.672 7.609 -0.929 1 68.94 60 ARG B C 1
ATOM 1481 O O . ARG B 1 60 ? -11.305 7.145 0.021 1 68.94 60 ARG B O 1
ATOM 1488 N N . MET B 1 61 ? -9.352 7.324 -1.035 1 84.31 61 MET B N 1
ATOM 1489 C CA . MET B 1 61 ? -8.531 7.141 0.157 1 84.31 61 MET B CA 1
ATOM 1490 C C . MET B 1 61 ? -8.914 8.141 1.242 1 84.31 61 MET B C 1
ATOM 1492 O O . MET B 1 61 ? -9.125 9.32 0.959 1 84.31 61 MET B O 1
ATOM 1496 N N . SER B 1 62 ? -9.188 7.52 2.381 1 87.69 62 SER B N 1
ATOM 1497 C CA . SER B 1 62 ? -9.508 8.422 3.482 1 87.69 62 SER B CA 1
ATOM 1498 C C . SER B 1 62 ? -8.266 9.18 3.951 1 87.69 62 SER B C 1
ATOM 1500 O O . SER B 1 62 ? -7.141 8.75 3.693 1 87.69 62 SER B O 1
ATOM 1502 N N . LYS B 1 63 ? -8.547 10.297 4.629 1 90.44 63 LYS B N 1
ATOM 1503 C CA . LYS B 1 63 ? -7.457 11.055 5.238 1 90.44 63 LYS B CA 1
ATOM 1504 C C . LYS B 1 63 ? -6.641 10.18 6.184 1 90.44 63 LYS B C 1
ATOM 1506 O O . LYS B 1 63 ? -5.41 10.203 6.152 1 90.44 63 LYS B O 1
ATOM 1511 N N . ASP B 1 64 ? -7.312 9.398 6.934 1 88.88 64 ASP B N 1
ATOM 1512 C CA . ASP B 1 64 ? -6.637 8.547 7.906 1 88.88 64 ASP B CA 1
ATOM 1513 C C . ASP B 1 64 ? -5.754 7.512 7.207 1 88.88 64 ASP B C 1
ATOM 1515 O O . ASP B 1 64 ? -4.633 7.25 7.645 1 88.88 64 ASP B O 1
ATOM 1519 N N . GLU B 1 65 ? -6.195 6.93 6.184 1 88.31 65 GLU B N 1
ATOM 1520 C CA . GLU B 1 65 ? -5.41 5.969 5.422 1 88.31 65 GLU B CA 1
ATOM 1521 C C . GLU B 1 65 ? -4.188 6.629 4.789 1 88.31 65 GLU B C 1
ATOM 1523 O O . GLU B 1 65 ? -3.094 6.059 4.793 1 88.31 65 GLU B O 1
ATOM 1528 N N . ALA B 1 66 ? -4.422 7.82 4.266 1 94.06 66 ALA B N 1
ATOM 1529 C CA . ALA B 1 66 ? -3.318 8.539 3.639 1 94.06 66 ALA B CA 1
ATOM 1530 C C . ALA B 1 66 ? -2.213 8.836 4.648 1 94.06 66 ALA B C 1
ATOM 1532 O O . ALA B 1 66 ? -1.027 8.703 4.336 1 94.06 66 ALA B O 1
ATOM 1533 N N . LEU B 1 67 ? -2.631 9.211 5.82 1 93.81 67 LEU B N 1
ATOM 1534 C CA . LEU B 1 67 ? -1.672 9.477 6.887 1 93.81 67 LEU B CA 1
ATOM 1535 C C . LEU B 1 67 ? -0.882 8.227 7.238 1 93.81 67 LEU B C 1
ATOM 1537 O O . LEU B 1 67 ? 0.329 8.289 7.465 1 93.81 67 LEU B O 1
ATOM 1541 N N . LEU B 1 68 ? -1.526 7.09 7.234 1 91.25 68 LEU B N 1
ATOM 1542 C CA . LEU B 1 68 ? -0.856 5.828 7.527 1 91.25 68 LEU B CA 1
ATOM 1543 C C . LEU B 1 68 ? 0.128 5.469 6.418 1 91.25 68 LEU B C 1
ATOM 1545 O O . LEU B 1 68 ? 1.248 5.031 6.695 1 91.25 68 LEU B O 1
ATOM 1549 N N . VAL B 1 69 ? -0.28 5.633 5.211 1 94.5 69 VAL B N 1
ATOM 1550 C CA . VAL B 1 69 ? 0.575 5.301 4.078 1 94.5 69 VAL B CA 1
ATOM 1551 C C . VAL B 1 69 ? 1.867 6.113 4.148 1 94.5 69 VAL B C 1
ATOM 1553 O O . VAL B 1 69 ? 2.955 5.578 3.926 1 94.5 69 VAL B O 1
ATOM 1556 N N . LEU B 1 70 ? 1.75 7.367 4.488 1 96.44 70 LEU B N 1
ATOM 1557 C CA . LEU B 1 70 ? 2.926 8.234 4.516 1 96.44 70 LEU B CA 1
ATOM 1558 C C . LEU B 1 70 ? 3.537 8.273 5.91 1 96.44 70 LEU B C 1
ATOM 1560 O O . LEU B 1 70 ? 4.43 9.086 6.176 1 96.44 70 LEU B O 1
ATOM 1564 N N . ASN B 1 71 ? 3.076 7.484 6.734 1 91 71 ASN B N 1
ATOM 1565 C CA . ASN B 1 71 ? 3.619 7.309 8.078 1 91 71 ASN B CA 1
ATOM 1566 C C . ASN B 1 71 ? 3.744 8.641 8.805 1 91 71 ASN B C 1
ATOM 1568 O O . ASN B 1 71 ? 4.824 8.992 9.289 1 91 71 ASN B O 1
ATOM 1572 N N . MET B 1 72 ? 2.584 9.312 8.945 1 91.44 72 MET B N 1
ATOM 1573 C CA . MET B 1 72 ? 2.621 10.578 9.672 1 91.44 72 MET B CA 1
ATOM 1574 C C . MET B 1 72 ? 1.324 10.805 10.438 1 91.44 72 MET B C 1
ATOM 1576 O O . MET B 1 72 ? 0.283 10.25 10.086 1 91.44 72 MET B O 1
ATOM 1580 N N . SER B 1 73 ? 1.458 11.594 11.477 1 88.94 73 SER B N 1
ATOM 1581 C CA . SER B 1 73 ? 0.271 12.023 12.211 1 88.94 73 SER B CA 1
ATOM 1582 C C . SER B 1 73 ? -0.348 13.266 11.578 1 88.94 73 SER B C 1
ATOM 1584 O O . SER B 1 73 ? 0.281 13.93 10.75 1 88.94 73 SER B O 1
ATOM 1586 N N . GLU B 1 74 ? -1.533 13.5 11.984 1 90.5 74 GLU B N 1
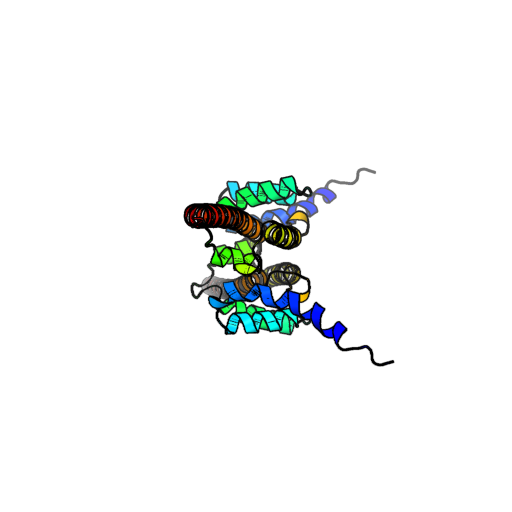ATOM 1587 C CA . GLU B 1 74 ? -2.215 14.688 11.477 1 90.5 74 GLU B CA 1
ATOM 1588 C C . GLU B 1 74 ? -1.466 15.961 11.859 1 90.5 74 GLU B C 1
ATOM 1590 O O . GLU B 1 74 ? -1.377 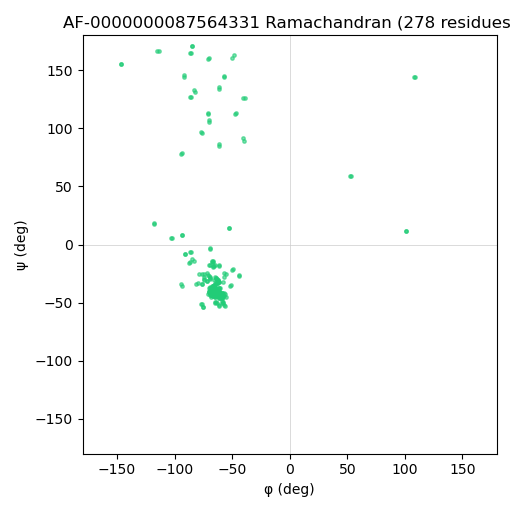16.906 11.062 1 90.5 74 GLU B O 1
ATOM 1595 N N . GLN B 1 75 ? -0.917 15.992 13.016 1 89.81 75 GLN B N 1
ATOM 1596 C CA . GLN B 1 75 ? -0.229 17.172 13.539 1 89.81 75 GLN B CA 1
ATOM 1597 C C . GLN B 1 75 ? 1.069 17.438 12.781 1 89.81 75 GLN B C 1
ATOM 1599 O O . GLN B 1 75 ? 1.489 18.578 12.633 1 89.81 75 GLN B O 1
ATOM 1604 N N . GLU B 1 76 ? 1.638 16.375 12.281 1 92.12 76 GLU B N 1
ATOM 1605 C CA . GLU B 1 76 ? 2.908 16.469 11.562 1 92.12 76 GLU B CA 1
ATOM 1606 C C . GLU B 1 76 ? 2.691 16.859 10.102 1 92.12 76 GLU B C 1
ATOM 1608 O O . GLU B 1 76 ? 3.635 17.25 9.414 1 92.12 76 GLU B O 1
ATOM 1613 N N . ALA B 1 77 ? 1.456 16.75 9.727 1 94.19 77 ALA B N 1
ATOM 1614 C CA . ALA B 1 77 ? 1.178 16.906 8.305 1 94.19 77 ALA B CA 1
ATOM 1615 C C . ALA B 1 77 ? 1.221 18.375 7.898 1 94.19 77 ALA B C 1
ATOM 1617 O O . ALA B 1 77 ? 0.268 19.125 8.141 1 94.19 77 ALA B O 1
ATOM 1618 N N . THR B 1 78 ? 2.309 18.828 7.398 1 95 78 THR B N 1
ATOM 1619 C CA . THR B 1 78 ? 2.516 20.109 6.73 1 95 78 THR B CA 1
ATOM 1620 C C . THR B 1 78 ? 2.848 19.906 5.254 1 95 78 THR B C 1
ATOM 1622 O O . THR B 1 78 ? 3.129 18.781 4.828 1 95 78 THR B O 1
ATOM 1625 N N . VAL B 1 79 ? 2.779 20.969 4.527 1 95.56 79 VAL B N 1
ATOM 1626 C CA . VAL B 1 79 ? 3.076 20.859 3.102 1 95.56 79 VAL B CA 1
ATOM 1627 C C . VAL B 1 79 ? 4.469 20.281 2.9 1 95.56 79 VAL B C 1
ATOM 1629 O O . VAL B 1 79 ? 4.652 19.359 2.092 1 95.56 79 VAL B O 1
ATOM 1632 N N . GLU B 1 80 ? 5.395 20.781 3.68 1 96.69 80 GLU B N 1
ATOM 1633 C CA . GLU B 1 80 ? 6.781 20.344 3.541 1 96.69 80 GLU B CA 1
ATOM 1634 C C . GLU B 1 80 ? 6.953 18.891 4.008 1 96.69 80 GLU B C 1
ATOM 1636 O O . GLU B 1 80 ? 7.645 18.109 3.357 1 96.69 80 GLU B O 1
ATOM 1641 N N . ALA B 1 81 ? 6.336 18.5 5.098 1 95.81 81 ALA B N 1
ATOM 1642 C CA . ALA B 1 81 ? 6.477 17.156 5.648 1 95.81 81 ALA B CA 1
ATOM 1643 C C . ALA B 1 81 ? 5.84 16.125 4.73 1 95.81 81 ALA B C 1
ATOM 1645 O O . ALA B 1 81 ? 6.391 15.039 4.531 1 95.81 81 ALA B O 1
ATOM 1646 N N . VAL B 1 82 ? 4.699 16.453 4.191 1 97.44 82 VAL B N 1
ATOM 1647 C CA . VAL B 1 82 ? 4.012 15.562 3.27 1 97.44 82 VAL B CA 1
ATOM 1648 C C . VAL B 1 82 ? 4.875 15.32 2.035 1 97.44 82 VAL B C 1
ATOM 1650 O O . VAL B 1 82 ? 5.027 14.188 1.588 1 97.44 82 VAL B O 1
ATOM 1653 N N . GLN B 1 83 ? 5.461 16.406 1.534 1 97.81 83 GLN B N 1
ATOM 1654 C CA . GLN B 1 83 ? 6.309 16.297 0.35 1 97.81 83 GLN B CA 1
ATOM 1655 C C . GLN B 1 83 ? 7.523 15.414 0.627 1 97.81 83 GLN B C 1
ATOM 1657 O O . GLN B 1 83 ? 7.902 14.586 -0.208 1 97.81 83 GLN B O 1
ATOM 1662 N N . LYS B 1 84 ? 8.078 15.586 1.751 1 96.38 84 LYS B N 1
ATOM 1663 C CA . LYS B 1 84 ? 9.273 14.828 2.109 1 96.38 84 LYS B CA 1
ATOM 1664 C C . LYS B 1 84 ? 8.977 13.336 2.221 1 96.38 84 LYS B C 1
ATOM 1666 O O . LYS B 1 84 ? 9.703 12.508 1.668 1 96.38 84 LYS B O 1
ATOM 1671 N N . GLN B 1 85 ? 7.926 13.023 2.971 1 95.81 85 GLN B N 1
ATOM 1672 C CA . GLN B 1 85 ? 7.555 11.617 3.129 1 95.81 85 GLN B CA 1
ATOM 1673 C C . GLN B 1 85 ? 7.148 11.008 1.795 1 95.81 85 GLN B C 1
ATOM 1675 O O . GLN B 1 85 ? 7.461 9.844 1.518 1 95.81 85 GLN B O 1
ATOM 1680 N N . TYR B 1 86 ? 6.434 11.789 1.009 1 97.5 86 TYR B N 1
ATOM 1681 C CA . TYR B 1 86 ? 6.035 11.344 -0.323 1 97.5 86 TYR B CA 1
ATOM 1682 C C . TYR B 1 86 ? 7.25 10.953 -1.154 1 97.5 86 TYR B C 1
ATOM 1684 O O . TYR B 1 86 ? 7.297 9.859 -1.722 1 97.5 86 TYR B O 1
ATOM 1692 N N . GLU B 1 87 ? 8.164 11.828 -1.222 1 96.62 87 GLU B N 1
ATOM 1693 C CA . GLU B 1 87 ? 9.359 11.578 -2.025 1 96.62 87 GLU B CA 1
ATOM 1694 C C . GLU B 1 87 ? 10.094 10.328 -1.55 1 96.62 87 GLU B C 1
ATOM 1696 O O . GLU B 1 87 ? 10.523 9.508 -2.361 1 96.62 87 GLU B O 1
ATOM 1701 N N . ARG B 1 88 ? 10.18 10.195 -0.278 1 94.88 88 ARG B N 1
ATOM 1702 C CA . ARG B 1 88 ? 10.867 9.047 0.31 1 94.88 88 ARG B CA 1
ATOM 1703 C C . ARG B 1 88 ? 10.188 7.738 -0.084 1 94.88 88 ARG B C 1
ATOM 1705 O O . ARG B 1 88 ? 10.836 6.832 -0.604 1 94.88 88 ARG B O 1
ATOM 1712 N N . TYR B 1 89 ? 8.914 7.652 0.124 1 96.75 89 TYR B N 1
ATOM 1713 C CA . TYR B 1 89 ? 8.188 6.41 -0.098 1 96.75 89 TYR B CA 1
ATOM 1714 C C . TYR B 1 89 ? 7.965 6.164 -1.585 1 96.75 89 TYR B C 1
ATOM 1716 O O . TYR B 1 89 ? 7.949 5.02 -2.037 1 96.75 89 TYR B O 1
ATOM 1724 N N . PHE B 1 90 ? 7.773 7.223 -2.348 1 96.31 90 PHE B N 1
ATOM 1725 C CA . PHE B 1 90 ? 7.617 7.078 -3.791 1 96.31 90 PHE B CA 1
ATOM 1726 C C . PHE B 1 90 ? 8.891 6.523 -4.418 1 96.31 90 PHE B C 1
ATOM 1728 O O . PHE B 1 90 ? 8.836 5.621 -5.258 1 96.31 90 PHE B O 1
ATOM 1735 N N . GLU B 1 91 ? 10.031 7.035 -3.938 1 94.06 91 GLU B N 1
ATOM 1736 C CA . GLU B 1 91 ? 11.328 6.594 -4.445 1 94.06 91 GLU B CA 1
ATOM 1737 C C . GLU B 1 91 ? 11.594 5.137 -4.086 1 94.06 91 GLU B C 1
ATOM 1739 O O . GLU B 1 91 ? 12.125 4.375 -4.898 1 94.06 91 GLU B O 1
ATOM 1744 N N . ALA B 1 92 ? 11.203 4.723 -2.916 1 93.44 92 ALA B N 1
ATOM 1745 C CA . ALA B 1 92 ? 11.438 3.359 -2.445 1 93.44 92 ALA B CA 1
ATOM 1746 C C . ALA B 1 92 ? 10.648 2.352 -3.27 1 93.44 92 ALA B C 1
ATOM 1748 O O . ALA B 1 92 ? 10.984 1.166 -3.305 1 93.44 92 ALA B O 1
ATOM 1749 N N . ASN B 1 93 ? 9.633 2.854 -3.955 1 95.06 93 ASN B N 1
ATOM 1750 C CA . ASN B 1 93 ? 8.75 1.943 -4.676 1 95.06 93 ASN B CA 1
ATOM 1751 C C . ASN B 1 93 ? 8.781 2.205 -6.18 1 95.06 93 ASN B C 1
ATOM 1753 O O . ASN B 1 93 ? 7.863 1.81 -6.902 1 95.06 93 ASN B O 1
ATOM 1757 N N . LYS B 1 94 ? 9.82 2.896 -6.598 1 93.44 94 LYS B N 1
ATOM 1758 C CA . LYS B 1 94 ? 9.961 3.145 -8.031 1 93.44 94 LYS B CA 1
ATOM 1759 C C . LYS B 1 94 ? 10.094 1.836 -8.805 1 93.44 94 LYS B C 1
ATOM 1761 O O . LYS B 1 94 ? 10.883 0.969 -8.438 1 93.44 94 LYS B O 1
ATOM 1766 N N . VAL B 1 95 ? 9.367 1.768 -9.852 1 90.88 95 VAL B N 1
ATOM 1767 C CA . VAL B 1 95 ? 9.242 0.521 -10.602 1 90.88 95 VAL B CA 1
ATOM 1768 C C . VAL B 1 95 ? 10.562 0.198 -11.297 1 90.88 95 VAL B C 1
ATOM 1770 O O . VAL B 1 95 ? 10.984 -0.96 -11.344 1 90.88 95 VAL B O 1
ATOM 1773 N N . ASP B 1 96 ? 11.18 1.19 -11.805 1 88.12 96 ASP B N 1
ATOM 1774 C CA . ASP B 1 96 ? 12.43 0.968 -12.531 1 88.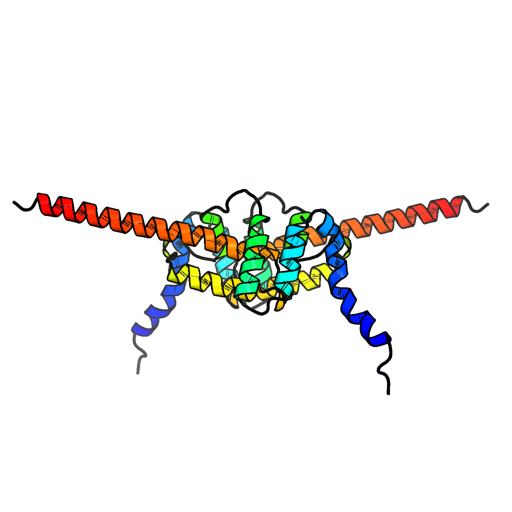12 96 ASP B CA 1
ATOM 1775 C C . ASP B 1 96 ? 13.539 0.508 -11.594 1 88.12 96 ASP B C 1
ATOM 1777 O O . ASP B 1 96 ? 14.562 -0.016 -12.039 1 88.12 96 ASP B O 1
ATOM 1781 N N . LYS B 1 97 ? 13.336 0.652 -10.312 1 88 97 LYS B N 1
ATOM 1782 C CA . LYS B 1 97 ? 14.312 0.208 -9.312 1 88 97 LYS B CA 1
ATOM 1783 C C . LYS B 1 97 ? 13.875 -1.102 -8.664 1 88 97 LYS B C 1
ATOM 1785 O O . LYS B 1 97 ? 14.453 -1.525 -7.66 1 88 97 LYS B O 1
ATOM 1790 N N . GLY B 1 98 ? 12.797 -1.63 -9.195 1 87.19 98 GLY B N 1
ATOM 1791 C CA . GLY B 1 98 ? 12.352 -2.922 -8.695 1 87.19 98 GLY B CA 1
ATOM 1792 C C . GLY B 1 98 ? 11.195 -2.816 -7.719 1 87.19 98 GLY B C 1
ATOM 1793 O O . GLY B 1 98 ? 10.82 -3.803 -7.082 1 87.19 98 GLY B O 1
ATOM 1794 N N . GLY B 1 99 ? 10.617 -1.679 -7.637 1 91.19 99 GLY B N 1
ATOM 1795 C CA . GLY B 1 99 ? 9.5 -1.487 -6.73 1 91.19 99 GLY B CA 1
ATOM 1796 C C . GLY B 1 99 ? 8.172 -1.903 -7.332 1 91.19 99 GLY B C 1
ATOM 1797 O O . GLY B 1 99 ? 8.094 -2.219 -8.523 1 91.19 99 GLY B O 1
ATOM 1798 N N . SER B 1 100 ? 7.102 -1.931 -6.449 1 94.12 100 SER B N 1
ATOM 1799 C CA . SER B 1 100 ? 5.75 -2.303 -6.855 1 94.12 100 SER B CA 1
ATOM 1800 C C . SER B 1 100 ? 4.984 -1.1 -7.395 1 94.12 100 SER B C 1
ATOM 1802 O O . SER B 1 100 ? 4.879 -0.07 -6.727 1 94.12 100 SER B O 1
ATOM 1804 N N . PHE B 1 101 ? 4.457 -1.324 -8.609 1 92.94 101 PHE B N 1
ATOM 1805 C CA . PHE B 1 101 ? 3.662 -0.262 -9.219 1 92.94 101 PHE B CA 1
ATOM 1806 C C . PHE B 1 101 ? 2.438 0.051 -8.359 1 92.94 101 PHE B C 1
ATOM 1808 O O . PHE B 1 101 ? 2.055 1.214 -8.219 1 92.94 101 PHE B O 1
ATOM 1815 N N . TYR B 1 102 ? 1.812 -0.955 -7.809 1 93.38 102 TYR B N 1
ATOM 1816 C CA . TYR B 1 102 ? 0.646 -0.78 -6.949 1 93.38 102 TYR B CA 1
ATOM 1817 C C . TYR B 1 102 ? 0.977 0.106 -5.754 1 93.38 102 TYR B C 1
ATOM 1819 O O . TYR B 1 102 ? 0.248 1.055 -5.453 1 93.38 102 TYR B O 1
ATOM 1827 N N . LEU B 1 103 ? 2.053 -0.216 -5.066 1 95.88 103 LEU B N 1
ATOM 1828 C CA . LEU B 1 103 ? 2.455 0.54 -3.883 1 95.88 103 LEU B CA 1
ATOM 1829 C C . LEU B 1 103 ? 2.852 1.964 -4.258 1 95.88 103 LEU B C 1
ATOM 1831 O O . LEU B 1 103 ? 2.521 2.912 -3.543 1 95.88 103 LEU B O 1
ATOM 1835 N N . GLN B 1 104 ? 3.576 2.131 -5.383 1 95.56 104 GLN B N 1
ATOM 1836 C CA . GLN B 1 104 ? 3.945 3.469 -5.84 1 95.56 104 GLN B CA 1
ATOM 1837 C C . GLN B 1 104 ? 2.707 4.316 -6.109 1 95.56 104 GLN B C 1
ATOM 1839 O O . GLN B 1 104 ? 2.654 5.488 -5.723 1 95.56 104 GLN B O 1
ATOM 1844 N N . SER B 1 105 ? 1.723 3.734 -6.762 1 95.19 105 SER B N 1
ATOM 1845 C CA . SER B 1 105 ? 0.467 4.418 -7.051 1 95.19 105 SER B CA 1
ATOM 1846 C C . SER B 1 105 ? -0.266 4.797 -5.77 1 95.19 105 SER B C 1
ATOM 1848 O O . SER B 1 105 ? -0.885 5.859 -5.688 1 95.19 105 SER B O 1
ATOM 1850 N N . LYS B 1 106 ? -0.209 3.92 -4.836 1 93.94 106 LYS B N 1
ATOM 1851 C CA . LYS B 1 106 ? -0.845 4.168 -3.545 1 93.94 106 LYS B CA 1
ATOM 1852 C C . LYS B 1 106 ? -0.198 5.352 -2.832 1 93.94 106 LYS B C 1
ATOM 1854 O O . LYS B 1 106 ? -0.891 6.172 -2.227 1 93.94 106 LYS B O 1
ATOM 1859 N N . VAL B 1 107 ? 1.085 5.379 -2.857 1 97 107 VAL B N 1
ATOM 1860 C CA . VAL B 1 107 ? 1.828 6.496 -2.279 1 97 107 VAL B CA 1
ATOM 1861 C C . VAL B 1 107 ? 1.419 7.797 -2.961 1 97 107 VAL B C 1
ATOM 1863 O O . VAL B 1 107 ? 1.226 8.82 -2.297 1 97 107 VAL B O 1
ATOM 1866 N N . TYR B 1 108 ? 1.281 7.77 -4.23 1 96.19 108 TYR B N 1
ATOM 1867 C CA . TYR B 1 108 ? 0.854 8.945 -4.977 1 96.19 108 TYR B CA 1
ATOM 1868 C C . TYR B 1 108 ? -0.535 9.398 -4.539 1 96.19 108 TYR B C 1
ATOM 1870 O O . TYR B 1 108 ? -0.778 10.594 -4.352 1 96.19 108 TYR B O 1
ATOM 1878 N N . ARG B 1 109 ? -1.385 8.508 -4.426 1 94.75 109 ARG B N 1
ATOM 1879 C CA . ARG B 1 109 ? -2.744 8.812 -3.992 1 94.75 109 ARG B CA 1
ATOM 1880 C C . ARG B 1 109 ? -2.75 9.445 -2.607 1 94.75 109 ARG B C 1
ATOM 1882 O O . ARG B 1 109 ? -3.49 10.398 -2.357 1 94.75 109 ARG B O 1
ATOM 1889 N N . ALA B 1 110 ? -1.982 8.891 -1.753 1 95.88 110 ALA B N 1
ATOM 1890 C CA . ALA B 1 110 ? -1.887 9.43 -0.401 1 95.88 110 ALA B CA 1
ATOM 1891 C C . ALA B 1 110 ? -1.404 10.883 -0.424 1 95.88 110 ALA B C 1
ATOM 1893 O O . ALA B 1 110 ? -1.932 11.727 0.299 1 95.88 110 ALA B O 1
ATOM 1894 N N . LYS B 1 111 ? -0.427 11.109 -1.259 1 97 111 LYS B N 1
ATOM 1895 C CA . LYS B 1 111 ? 0.094 12.469 -1.419 1 97 111 LYS B CA 1
ATOM 1896 C C . LYS B 1 111 ? -0.994 13.422 -1.901 1 97 111 LYS B C 1
ATOM 1898 O O . LYS B 1 111 ? -1.142 14.523 -1.369 1 97 111 LYS B O 1
ATOM 1903 N N . GLU B 1 112 ? -1.758 13.047 -2.867 1 94.88 112 GLU B N 1
ATOM 1904 C CA . GLU B 1 112 ? -2.826 13.883 -3.408 1 94.88 112 GLU B CA 1
ATOM 1905 C C . GLU B 1 112 ? -3.838 14.25 -2.326 1 94.88 112 GLU B C 1
ATOM 1907 O O . GLU B 1 112 ? -4.234 15.414 -2.213 1 94.88 112 GLU B O 1
ATOM 1912 N N . LEU B 1 113 ? -4.188 13.273 -1.598 1 94 113 LEU B N 1
ATOM 1913 C CA . LEU B 1 113 ? -5.188 13.484 -0.556 1 94 113 LEU B CA 1
ATOM 1914 C C . LEU B 1 113 ? -4.656 14.438 0.515 1 94 113 LEU B C 1
ATOM 1916 O O . LEU B 1 113 ? -5.363 15.359 0.936 1 94 113 LEU B O 1
ATOM 1920 N N . LEU B 1 114 ? -3.438 14.203 0.918 1 96.12 114 LEU B N 1
ATOM 1921 C CA . LEU B 1 114 ? -2.91 14.992 2.027 1 96.12 114 LEU B CA 1
ATOM 1922 C C . LEU B 1 114 ? -2.568 16.406 1.574 1 96.12 114 LEU B C 1
ATOM 1924 O O . LEU B 1 114 ? -2.654 17.359 2.359 1 96.12 114 LEU B O 1
ATOM 1928 N N . ASP B 1 115 ? -2.182 16.547 0.314 1 96.19 115 ASP B N 1
ATOM 1929 C CA . ASP B 1 115 ? -1.981 17.891 -0.226 1 96.19 115 ASP B CA 1
ATOM 1930 C C . ASP B 1 115 ? -3.26 18.719 -0.123 1 96.19 115 ASP B C 1
ATOM 1932 O O . ASP B 1 115 ? -3.217 19.875 0.275 1 96.19 115 ASP B O 1
ATOM 1936 N N . ASP B 1 116 ? -4.312 18.109 -0.494 1 93.25 116 ASP B N 1
ATOM 1937 C CA . ASP B 1 116 ? -5.602 18.797 -0.413 1 93.25 116 ASP B CA 1
ATOM 1938 C C . ASP B 1 116 ? -5.961 19.125 1.035 1 93.25 116 ASP B C 1
ATOM 1940 O O . ASP B 1 116 ? -6.445 20.219 1.328 1 93.25 116 ASP B O 1
ATOM 1944 N N . TYR B 1 117 ? -5.73 18.25 1.842 1 92.5 117 TYR B N 1
ATOM 1945 C CA . TYR B 1 117 ? -6.066 18.422 3.252 1 92.5 117 TYR B CA 1
ATOM 1946 C C . TYR B 1 117 ? -5.262 19.547 3.877 1 92.5 117 TYR B C 1
ATOM 1948 O O . TYR B 1 117 ? -5.816 20.406 4.578 1 92.5 117 TYR B O 1
ATOM 1956 N N . VAL B 1 118 ? -3.955 19.484 3.648 1 94.69 118 VAL B N 1
ATOM 1957 C CA . VAL B 1 118 ? -3.078 20.469 4.281 1 94.69 118 VAL B CA 1
ATOM 1958 C C . VAL B 1 118 ? -3.383 21.859 3.734 1 94.69 118 VAL B C 1
ATOM 1960 O O . VAL B 1 118 ? -3.297 22.859 4.461 1 94.69 118 VAL B O 1
ATOM 1963 N N . LYS B 1 119 ? -3.725 21.922 2.516 1 92.56 119 LYS B N 1
ATOM 1964 C CA . LYS B 1 119 ? -4.121 23.203 1.921 1 92.56 119 LYS B CA 1
ATOM 1965 C C . LYS B 1 119 ? -5.375 23.75 2.588 1 92.56 119 LYS B C 1
ATOM 1967 O O . LYS B 1 119 ? -5.457 24.938 2.879 1 92.56 119 LYS B O 1
ATOM 1972 N N . GLU B 1 120 ? -6.289 22.922 2.805 1 91.25 120 GLU B N 1
ATOM 1973 C CA . GLU B 1 120 ? -7.531 23.328 3.455 1 91.25 120 GLU B CA 1
ATOM 1974 C C . GLU B 1 120 ? -7.285 23.734 4.906 1 91.25 120 GLU B C 1
ATOM 1976 O O . GLU B 1 120 ? -7.863 24.703 5.391 1 91.25 120 GLU B O 1
ATOM 1981 N N . LYS B 1 121 ? -6.516 22.938 5.531 1 88.31 121 LYS B N 1
ATOM 1982 C CA . LYS B 1 121 ? -6.172 23.219 6.922 1 88.31 121 LYS B CA 1
ATOM 1983 C C . LYS B 1 121 ? -5.5 24.594 7.047 1 88.31 121 LYS B C 1
ATOM 1985 O O . LYS B 1 121 ? -5.809 25.359 7.961 1 88.31 121 LYS B O 1
ATOM 1990 N N . ASN B 1 122 ? -4.613 24.891 6.188 1 88.25 122 ASN B N 1
ATOM 1991 C CA . ASN B 1 122 ? -3.916 26.172 6.184 1 88.25 122 ASN B CA 1
ATOM 1992 C C . ASN B 1 122 ? -4.863 27.328 5.875 1 88.25 122 ASN B C 1
ATOM 1994 O O . ASN B 1 122 ? -4.762 28.406 6.477 1 88.25 122 ASN B O 1
ATOM 1998 N N . ALA B 1 123 ? -5.785 27.094 5.031 1 88.56 123 ALA B N 1
ATOM 1999 C CA . ALA B 1 123 ? -6.766 28.125 4.691 1 88.56 123 ALA B CA 1
ATOM 2000 C C . ALA B 1 123 ? -7.668 28.438 5.883 1 88.56 123 ALA B C 1
ATOM 2002 O O . ALA B 1 123 ? -8.016 29.594 6.121 1 88.56 123 ALA B O 1
ATOM 2003 N N . GLU B 1 124 ? -8.008 27.469 6.59 1 84.94 124 GLU B N 1
ATOM 2004 C CA . GLU B 1 124 ? -8.867 27.641 7.758 1 84.94 124 GLU B CA 1
ATOM 2005 C C . GLU B 1 124 ? -8.141 28.391 8.867 1 84.94 124 GLU B C 1
ATOM 2007 O O . GLU B 1 124 ? -8.742 29.219 9.555 1 84.94 124 GLU B O 1
ATOM 2012 N N . GLN B 1 125 ? -6.949 28.094 8.992 1 84.56 125 GLN B N 1
ATOM 2013 C CA . GLN B 1 125 ? -6.152 28.766 10.008 1 84.56 125 GLN B CA 1
ATOM 2014 C C . GLN B 1 125 ? -5.988 30.25 9.695 1 84.56 125 GLN B C 1
ATOM 2016 O O . GLN B 1 125 ? -6.047 31.094 10.594 1 84.56 125 GLN B O 1
ATOM 2021 N N . VAL B 1 126 ? -5.828 30.562 8.484 1 84.69 126 VAL B N 1
ATOM 2022 C CA . VAL B 1 126 ? -5.691 31.953 8.055 1 84.69 126 VAL B CA 1
ATOM 2023 C C . VAL B 1 126 ? -7.012 32.688 8.258 1 84.69 126 VAL B C 1
ATOM 2025 O O . VAL B 1 126 ? -7.027 33.812 8.75 1 84.69 126 VAL B O 1
ATOM 202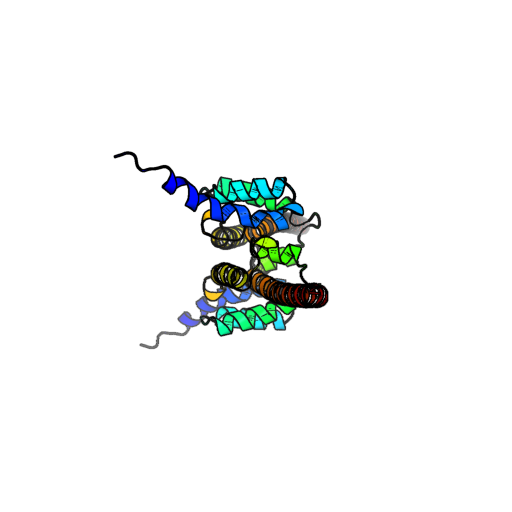8 N N . LYS B 1 127 ? -8.078 32 7.984 1 86.94 127 LYS B N 1
ATOM 2029 C CA . LYS B 1 127 ? -9.398 32.625 8.156 1 86.94 127 LYS B CA 1
ATOM 2030 C C . LYS B 1 127 ? -9.719 32.844 9.633 1 86.94 127 LYS B C 1
ATOM 2032 O O . LYS B 1 127 ? -10.273 33.875 10.008 1 86.94 127 LYS B O 1
ATOM 2037 N N . ARG B 1 128 ? -9.336 31.953 10.375 1 85.69 128 ARG B N 1
ATOM 2038 C CA . ARG B 1 128 ? -9.617 32.031 11.805 1 85.69 128 ARG B CA 1
ATOM 2039 C C . ARG B 1 128 ? -8.805 33.156 12.453 1 85.69 128 ARG B C 1
ATOM 2041 O O . ARG B 1 128 ? -9.305 33.875 13.328 1 85.69 128 ARG B O 1
ATOM 2048 N N . SER B 1 129 ? -7.574 33.219 12.07 1 83.12 129 SER B N 1
ATOM 2049 C CA . SER B 1 129 ? -6.711 34.281 12.602 1 83.12 129 SER B CA 1
ATOM 2050 C C . SER B 1 129 ? -7.188 35.656 12.148 1 83.12 129 SER B C 1
ATOM 2052 O O . SER B 1 129 ? -7.129 36.594 12.922 1 83.12 129 SER B O 1
ATOM 2054 N N . ALA B 1 130 ? -7.719 35.75 10.977 1 84.06 130 ALA B N 1
ATOM 2055 C CA . ALA B 1 130 ? -8.227 37 10.453 1 84.06 130 ALA B CA 1
ATOM 2056 C C . ALA B 1 130 ? -9.477 37.438 11.203 1 84.06 130 ALA B C 1
ATOM 2058 O O . ALA B 1 130 ? -9.648 38.625 11.492 1 84.06 130 ALA B O 1
ATOM 2059 N N . SER B 1 131 ? -10.266 36.531 11.461 1 82.12 131 SER B N 1
ATOM 2060 C CA . SER B 1 131 ? -11.492 36.844 12.188 1 82.12 131 SER B CA 1
ATOM 2061 C C . SER B 1 131 ? -11.195 37.25 13.625 1 82.12 131 SER B C 1
ATOM 2063 O O . SER B 1 131 ? -11.883 38.125 14.18 1 82.12 131 SER B O 1
ATOM 2065 N N . ARG B 1 132 ? -10.219 36.594 14.219 1 82.19 132 ARG B N 1
ATOM 2066 C CA . ARG B 1 132 ? -9.844 36.938 15.586 1 82.19 132 ARG B CA 1
ATOM 2067 C C . ARG B 1 132 ? -9.258 38.344 15.672 1 82.19 132 ARG B C 1
ATOM 2069 O O . ARG B 1 132 ? -9.516 39.062 16.625 1 82.19 132 ARG B O 1
ATOM 2076 N N . ASN B 1 133 ? -8.5 38.688 14.727 1 80.56 133 ASN B N 1
ATOM 2077 C CA . ASN B 1 133 ? -7.922 40.031 14.672 1 80.56 133 ASN B CA 1
ATOM 2078 C C . ASN B 1 133 ? -8.992 41.094 14.461 1 80.56 133 ASN B C 1
ATOM 2080 O O . ASN B 1 133 ? -8.906 42.188 15.039 1 80.56 133 ASN B O 1
ATOM 2084 N N . GLU B 1 134 ? -10.016 40.812 13.695 1 79.38 134 GLU B N 1
ATOM 2085 C CA . GLU B 1 134 ? -11.102 41.75 13.461 1 79.38 134 GLU B CA 1
ATOM 2086 C C . GLU B 1 134 ? -11.938 41.969 14.719 1 79.38 134 GLU B C 1
ATOM 2088 O O . GLU B 1 134 ? -12.359 43.094 15.016 1 79.38 134 GLU B O 1
ATOM 2093 N N . GLU B 1 135 ? -12.172 40.938 15.438 1 74.62 135 GLU B N 1
ATOM 2094 C CA . GLU B 1 135 ? -12.945 41 16.672 1 74.62 135 GLU B CA 1
ATOM 2095 C C . GLU B 1 135 ? -12.188 41.781 17.75 1 74.62 135 GLU B C 1
ATOM 2097 O O . GLU B 1 135 ? -12.781 42.562 18.5 1 74.62 135 GLU B O 1
ATOM 2102 N N . GLN B 1 136 ? -11 41.562 17.891 1 78.81 136 GLN B N 1
ATOM 2103 C CA . GLN B 1 136 ? -10.195 42.25 18.875 1 78.81 136 GLN B CA 1
ATOM 2104 C C . GLN B 1 136 ? -10.039 43.75 18.516 1 78.81 136 GLN B C 1
ATOM 2106 O O . GLN B 1 136 ? -9.922 44.594 19.391 1 78.81 136 GLN B O 1
ATOM 2111 N N . GLY B 1 137 ? -9.883 43.906 17.234 1 69.38 137 GLY B N 1
ATOM 2112 C CA . GLY B 1 137 ? -9.797 45.281 16.797 1 69.38 137 GLY B CA 1
ATOM 2113 C C . GLY B 1 137 ? -11.062 46.094 17.078 1 69.38 137 GLY B C 1
ATOM 2114 O O . GLY B 1 137 ? -11.008 47.281 17.281 1 69.38 137 GLY B O 1
ATOM 2115 N N . LYS B 1 138 ? -12.242 45.531 17.078 1 72.44 138 LYS B N 1
ATOM 2116 C CA . LYS B 1 138 ? -13.5 46.219 17.344 1 72.44 138 LYS B CA 1
ATOM 2117 C C . LYS B 1 138 ? -13.672 46.5 18.828 1 72.44 138 LYS B C 1
ATOM 2119 O O . LYS B 1 138 ? -14.5 47.344 19.219 1 72.44 138 LYS B O 1
ATOM 2124 N N . ASP B 1 139 ? -13.102 45.781 19.562 1 61.09 139 ASP B N 1
ATOM 2125 C CA . ASP B 1 139 ? -13.289 45.969 21 1 61.09 139 ASP B CA 1
ATOM 2126 C C . ASP B 1 139 ? -12.305 47 21.547 1 61.09 139 ASP B C 1
ATOM 2128 O O . ASP B 1 139 ? -12.211 47.219 22.75 1 61.09 139 ASP B O 1
ATOM 2132 N N . SER B 1 140 ? -11.367 47.469 20.703 1 60.06 140 SER B N 1
ATOM 2133 C CA . SER B 1 140 ? -10.562 48.594 21.219 1 60.06 140 SER B CA 1
ATOM 2134 C C . SER B 1 140 ? -11.375 49.844 21.328 1 60.06 140 SER B C 1
ATOM 2136 O O . SER B 1 140 ? -12.008 50.281 20.359 1 60.06 140 SER B O 1
ATOM 2138 N N . PRO B 1 141 ? -11.703 50.156 22.609 1 57.25 141 PRO B N 1
ATOM 2139 C CA . PRO B 1 141 ? -12.453 51.406 22.797 1 57.25 141 PRO B CA 1
ATOM 2140 C C . PRO B 1 141 ? -11.797 52.594 22.109 1 57.25 141 PRO B C 1
ATOM 2142 O O . PRO B 1 141 ? -10.586 52.594 21.891 1 57.25 141 PRO B O 1
#

Organism: Thalassiosira oceanica (NCBI:txid159749)

Foldseek 3Di:
DPPDPVVPPPVPPVPPVVPPVVVVPDPQLVVLLVQLQVPPDPVSVLVSLQSLLVRVDPPQDDLVNLCVLLVHDPVQQAPVSLVVSLVVQLVVQRVNVPHDSNSNSSSSSSSVVSNVVNVVVVVVVVVVVVVVVVVVVVPPD/DPPDPVVPPPVPPVPPVVPPVVVVPDPQLVVLLVQLQVPPDPVSVLVSLQSLLVRVDPPQDDLVNLCVLLVHDPVQQAPVSLVVSLVVQLVVQRVNVPHDSNSNSSSSSSSVVSNVVNVVVVVVVVVVVVVVVVVVVVPPD

Sequence (282 aa):
MALGPLGRILAQGVVAGIAILARALPAAYAAALQNAKKSGADKAAEEAARKGASFLGKARMSKDEALLVLNMSEQEATVEAVQKQYERYFEANKVDKGGSFYLQSKVYRAKELLDDYVKEKNAEQVKRSASRNEEQGKDSPMALGPLGRILAQGVVAGIAILARALPAAYAAALQNAKKSGADKAAEEAARKGASFLGKARMSKDEALLVLNMSEQEATVEAVQKQYERYFEANKVDKGGSFYLQSKVYRAKELLDDYVKEKNAEQVKRSASRNEEQGKDSP

Solvent-accessible surface area (backbone atoms only — not comparable to full-atom values): 14966 Å² total; per-residue (Å²): 133,79,83,61,83,74,73,68,59,72,78,58,63,80,66,57,37,46,46,57,46,38,68,77,42,52,66,66,46,55,53,22,48,56,44,19,51,68,22,80,46,67,69,46,30,48,52,18,21,51,55,36,29,64,64,80,41,83,69,70,76,47,72,68,55,24,28,41,53,53,61,42,6,62,82,45,53,37,71,67,49,46,51,53,37,39,52,51,51,34,59,49,16,30,38,58,78,67,24,28,57,50,54,22,4,49,44,47,46,25,44,56,52,48,52,53,47,39,52,50,53,53,52,50,52,52,50,50,52,50,52,52,52,53,55,55,59,67,65,55,127,132,78,86,64,84,74,74,65,60,72,80,59,61,77,66,56,38,45,43,59,45,37,70,75,40,52,69,67,46,54,54,22,48,57,44,18,51,67,22,80,45,68,68,47,29,48,53,19,20,52,54,34,29,64,63,80,42,83,68,71,76,46,70,69,54,25,28,41,54,52,62,41,6,61,80,45,54,38,71,67,49,47,51,52,39,37,53,52,51,34,60,48,16,31,38,59,79,68,26,28,58,50,55,22,5,48,44,48,46,26,44,55,52,50,52,53,48,38,52,50,53,53,50,50,52,53,52,51,52,51,52,51,52,52,55,55,58,67,65,56,126

Nearest PDB structures (foldseek):
  2guz-assembly3_E  TM=9.274E-01  e=2.181E-02  Saccharomyces cerevisiae
  2qsa-assembly1_A  TM=6.570E-01  e=7.398E+00  Caenorhabditis elegans
  6ww7-assembly1_B  TM=2.419E-01  e=7.800E+00  Homo sapiens
  2guz-assembly3_E  TM=9.277E-01  e=2.181E-02  Saccharomyces cerevisiae
  2qsa-assembly1_A  TM=6.570E-01  e=7.398E+00  Caenorhabditis elegans

InterPro domains:
  IPR005341 Mitochondrial import inner membrane translocase subunit Tim16 [PTHR12388] (8-132)
  IPR036869 Chaperone J-domain superfamily [G3DSA:1.10.287.110] (61-123)

Secondary structure (DSSP, 8-state):
----GGGGSGGGHHHHTTHHHHHHS-HHHHHHHHHHHH--SHHHHHHHHHHHHHHS-SS---HHHHHHHTT--TTT--HHHHHHHHHHHHHHT-GGGT--HHHHHHHHHHHHHHHHHHHHHHHHHHHHHHHHHHHHHHT--/----GGGGSGGGHHHHTTHHHHHHS-HHHHHHHHHHHH--SHHHHHHHHHHHHHHS-SS---HHHHHHHTT--TTT--HHHHHHHHHHHHHHT-GGGT--HHHHHHHHHHHHHHHHHHHHHHHHHHHHHHHHHHHHHHT--